Protein AF-A0A2N7RWK3-F1 (afdb_monomer)

Sequence (347 aa):
MSNLIIDSPLLACPNPINFPAEEFEDIFLDYLQGISDVSKLRANCKSVKVWHDRDLSAVLHEEKCYPFRHALLPAFDVLSIDVDFQLQDINVLAMSLLEKTLCFEEMGAINDVAVAECEMIVDVISGRSKNITDHLCRQISLALPLLGDGKIFNANTYLASKVFKKDSPDVKVEYLLELIERTDGTCIDVNMPARIEISNFHSIDTLLKRSDLSSWWASGHENAAIDALCITVAREGENPLEEIALLRSRFTFGKEFFPSAHKHGFMHDHPKINKLLRACSDLAVGRNLANSHALRSGRGGDDPQRTRGEWKAWRHDVDYEFHIHYWKNGSDIEISNLVVHNDFCIF

Solvent-accessible surface area (backbone atoms only — not comparable to full-atom values): 18694 Å² total; per-residue (Å²): 66,33,40,36,37,56,38,64,60,39,56,41,42,64,55,55,91,81,44,58,80,93,50,38,57,62,58,46,50,52,40,52,48,47,50,49,44,54,49,50,44,47,76,70,29,85,34,44,45,45,33,35,54,86,57,49,64,56,56,29,48,77,70,63,17,35,59,42,71,81,33,45,48,63,34,58,76,70,48,92,62,92,63,94,65,53,76,65,54,56,35,52,50,53,49,58,44,64,76,72,37,44,44,44,40,75,78,64,47,34,66,49,71,44,69,81,46,75,44,73,80,36,68,29,49,81,84,69,50,68,69,60,50,55,48,51,51,51,47,49,63,56,39,29,66,73,51,29,82,61,60,48,65,41,77,46,46,30,36,33,35,55,72,72,39,90,92,41,63,45,35,27,39,40,34,30,40,40,35,40,31,28,68,87,73,50,73,45,82,59,72,42,77,35,67,41,74,38,41,52,34,72,46,66,66,49,52,53,74,71,48,59,44,42,56,14,35,40,64,74,43,67,61,21,38,52,46,31,35,28,42,64,49,19,66,79,48,96,54,38,68,63,45,27,53,54,42,59,76,30,53,48,75,33,88,50,20,64,61,30,28,49,75,72,44,48,40,80,38,56,73,53,28,49,39,45,44,48,38,54,29,28,63,72,74,67,43,76,56,88,50,48,43,75,34,40,74,54,94,52,93,82,38,58,62,35,65,63,85,84,26,37,33,31,33,33,55,49,53,92,56,34,30,40,28,30,37,37,43,94,86,33,37,33,42,18,33,46,41,52,67,93,64,82,83,79,117

Folds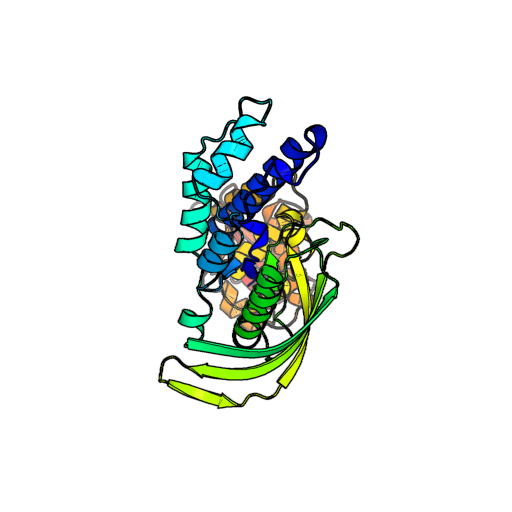eek 3Di:
DAEEEEQLQLQFQDAVVVDDLVCLQVVRVLSLQLLVQLLLCVVLAVLYAYEYEPCSQVLSVVVVRHLDPVRVVNSVVSDPDPPPDDSVNSVVSSVVSVVPHHYLCVVVQFPFWDWDDKDWPDDQDDPDDPSSRVRVVRSCCSCDVPQHVNAEGDANYEYSHAGPDPVDQKTWMWTFTQWTQGNVRDIDGDRDIYIYIHGYDSGPLCSLVRHLLLVLQLVLDQSSVLSSLLSLQLNVPPDSSVSSNVLSVAEAEAPAASVQCVVVPSNPDSVLVVLVSVQSNCLLVVHPCVQKDFLFPDDDPPGHGDDDVQWTWIWGDSDQFKIFIWTDHPNHIYGFYMDTPPDSDGD

Nearest PDB structures (foldseek):
  1z8m-assembly1_A  TM=5.892E-01  e=1.834E-02  Helicobacter pylori 26695
  7bwf-assembly1_C  TM=6.387E-01  e=7.894E-02  Staphylococcus aureus
  5czf-assembly2_C  TM=6.047E-01  e=1.045E-01  Escherichia coli O157

Mean predicted aligned error: 5.14 Å

pLDDT: mean 91.68, std 5.97, range [63.06, 98.25]

Radius of gyration: 23.89 Å; Cα contacts (8 Å, |Δi|>4): 614; chains: 1; bounding box: 56×54×63 Å

Structure (mmCIF, N/CA/C/O backbone):
data_AF-A0A2N7RWK3-F1
#
_entry.id   AF-A0A2N7RWK3-F1
#
loop_
_atom_site.group_PDB
_atom_site.id
_atom_site.type_symbol
_atom_site.label_atom_id
_atom_site.label_alt_id
_atom_site.label_comp_id
_atom_site.label_asym_id
_atom_site.label_entity_id
_atom_site.label_seq_id
_atom_site.pdbx_PDB_ins_code
_atom_site.Cartn_x
_atom_site.Cartn_y
_atom_site.Cartn_z
_atom_site.occupancy
_atom_site.B_iso_or_equiv
_atom_site.auth_seq_id
_atom_site.auth_comp_id
_atom_site.auth_asym_id
_atom_site.auth_atom_id
_atom_site.pdbx_PDB_model_num
ATOM 1 N N . MET A 1 1 ? 3.207 -6.244 -2.008 1.00 87.56 1 MET A N 1
ATOM 2 C CA . MET A 1 1 ? 1.882 -5.623 -1.809 1.00 87.56 1 MET A CA 1
ATOM 3 C C . MET A 1 1 ? 1.821 -5.129 -0.377 1.00 87.56 1 MET A C 1
ATOM 5 O O . MET A 1 1 ? 2.497 -5.723 0.455 1.00 87.56 1 MET A O 1
ATOM 9 N N . SER A 1 2 ? 1.055 -4.075 -0.109 1.00 92.06 2 SER A N 1
ATOM 10 C CA . SER A 1 2 ? 0.776 -3.619 1.256 1.00 92.06 2 SER A CA 1
ATOM 11 C C . SER A 1 2 ? -0.630 -3.980 1.673 1.00 92.06 2 SER A C 1
ATOM 13 O O . SER A 1 2 ? -1.542 -4.002 0.844 1.00 92.06 2 SER A O 1
ATOM 15 N N . ASN A 1 3 ? -0.797 -4.184 2.971 1.00 96.12 3 ASN A N 1
ATOM 16 C CA . ASN A 1 3 ? -2.095 -4.341 3.597 1.00 96.12 3 ASN A CA 1
ATOM 17 C C . ASN A 1 3 ? -2.301 -3.203 4.586 1.00 96.12 3 ASN A C 1
ATOM 19 O O . ASN A 1 3 ? -1.431 -2.928 5.407 1.00 96.12 3 ASN A O 1
ATOM 23 N N . LEU A 1 4 ? -3.448 -2.548 4.502 1.00 96.69 4 LEU A N 1
ATOM 24 C CA . LEU A 1 4 ? -3.840 -1.482 5.402 1.00 96.69 4 LEU A CA 1
ATOM 25 C C . LEU A 1 4 ? -5.115 -1.900 6.127 1.00 96.69 4 LEU A C 1
ATOM 27 O O . LEU A 1 4 ? -6.163 -2.014 5.500 1.00 96.69 4 LEU A O 1
ATOM 31 N N . ILE A 1 5 ? -5.014 -2.171 7.420 1.00 97.44 5 ILE A N 1
ATOM 32 C CA . ILE A 1 5 ? -6.132 -2.597 8.263 1.00 97.44 5 ILE A CA 1
ATOM 33 C C . ILE A 1 5 ? -6.782 -1.344 8.843 1.00 97.44 5 ILE A C 1
ATOM 35 O O . ILE A 1 5 ? -6.107 -0.585 9.532 1.00 97.44 5 ILE A O 1
ATOM 39 N N . ILE A 1 6 ? -8.058 -1.097 8.551 1.00 96.19 6 ILE A N 1
ATOM 40 C CA . ILE A 1 6 ? -8.791 0.046 9.105 1.00 96.19 6 ILE A CA 1
ATOM 41 C C . ILE A 1 6 ? -9.123 -0.239 10.567 1.00 96.19 6 ILE A C 1
ATOM 43 O O . ILE A 1 6 ? -9.976 -1.077 10.852 1.00 96.19 6 ILE A O 1
ATOM 47 N N . ASP A 1 7 ? -8.486 0.496 11.473 1.00 95.38 7 ASP A N 1
ATOM 48 C CA . ASP A 1 7 ? -8.877 0.556 12.879 1.00 95.38 7 ASP A CA 1
ATOM 49 C C . ASP A 1 7 ? -10.097 1.477 13.029 1.00 95.38 7 ASP A C 1
ATOM 51 O O . ASP A 1 7 ? -10.240 2.469 12.304 1.00 95.38 7 ASP A O 1
ATOM 55 N N . SER A 1 8 ? -10.977 1.198 13.989 1.00 94.62 8 SER A N 1
ATOM 56 C CA . SER A 1 8 ? -12.185 2.012 14.180 1.00 94.62 8 SER A CA 1
ATOM 57 C C . SER A 1 8 ? -11.917 3.499 14.472 1.00 94.62 8 SER A C 1
ATOM 59 O O . SER A 1 8 ? -12.620 4.339 13.906 1.00 94.62 8 SER A O 1
ATOM 61 N N . PRO A 1 9 ? -10.868 3.901 15.212 1.00 93.25 9 PRO A N 1
ATOM 62 C CA . PRO A 1 9 ? -10.540 5.304 15.457 1.00 93.25 9 PRO A CA 1
ATOM 63 C C . PRO A 1 9 ? -10.190 6.120 14.209 1.00 93.25 9 PRO A C 1
ATOM 65 O O . PRO A 1 9 ? -10.257 7.345 14.268 1.00 93.25 9 PRO A O 1
ATOM 68 N N . LEU A 1 10 ? -9.840 5.487 13.082 1.00 93.88 10 LEU A N 1
ATOM 69 C CA . LEU A 1 10 ? -9.682 6.197 11.807 1.00 93.88 10 LEU A CA 1
ATOM 70 C C . LEU A 1 10 ? -11.012 6.798 11.331 1.00 93.88 10 LEU A C 1
ATOM 72 O O . LEU A 1 10 ? -11.038 7.892 10.776 1.00 93.88 10 LEU A O 1
ATOM 76 N N . LEU A 1 11 ? -12.111 6.064 11.528 1.00 93.56 11 LEU A N 1
ATOM 77 C CA . LEU A 1 11 ? -13.452 6.450 11.086 1.00 93.56 11 LEU A CA 1
ATOM 78 C C . LEU A 1 11 ? -14.280 7.120 12.186 1.00 93.56 11 LEU A C 1
ATOM 80 O O . LEU A 1 11 ? -15.297 7.739 11.871 1.00 93.56 11 LEU A O 1
ATOM 84 N N . ALA A 1 12 ? -13.843 7.030 13.444 1.00 92.56 12 ALA A N 1
ATOM 85 C CA . ALA A 1 12 ? -14.504 7.643 14.586 1.00 92.56 12 ALA A CA 1
ATOM 86 C C . ALA A 1 12 ? -14.509 9.176 14.471 1.00 92.56 12 ALA A C 1
ATOM 88 O O . ALA A 1 12 ? -13.488 9.838 14.673 1.00 92.56 12 ALA A O 1
ATOM 89 N N . CYS A 1 13 ? -15.678 9.743 14.171 1.00 92.31 13 CYS A N 1
ATOM 90 C CA . CYS A 1 13 ? -15.888 11.182 14.118 1.00 92.31 13 CYS A CA 1
ATOM 91 C C . CYS A 1 13 ? -15.575 11.803 15.494 1.00 92.31 13 CYS A C 1
ATOM 93 O O . CYS A 1 13 ? -16.183 11.396 16.492 1.00 92.31 13 CYS A O 1
ATOM 95 N N . PRO A 1 14 ? -14.662 12.789 15.577 1.00 90.81 14 PRO A N 1
ATOM 96 C CA . PRO A 1 14 ? -14.369 13.480 16.826 1.00 90.81 14 PRO A CA 1
ATOM 97 C C . PRO A 1 14 ? -15.620 14.155 17.399 1.00 90.81 14 PRO A C 1
ATOM 99 O O . PRO A 1 14 ? -16.349 14.835 16.679 1.00 90.81 14 PRO A O 1
ATOM 102 N N . ASN A 1 15 ? -15.855 13.991 18.702 1.00 90.12 15 ASN A N 1
ATOM 103 C CA . ASN A 1 15 ? -16.936 14.675 19.409 1.00 90.12 15 ASN A CA 1
ATOM 104 C C . ASN A 1 15 ? -16.371 15.908 20.132 1.00 90.12 15 ASN A C 1
ATOM 106 O O . ASN A 1 15 ? -15.493 15.730 20.979 1.00 90.12 15 ASN A O 1
ATOM 110 N N . PRO A 1 16 ? -16.869 17.128 19.860 1.00 91.06 16 PRO A N 1
ATOM 111 C CA . PRO A 1 16 ? -16.327 18.357 20.445 1.00 91.06 16 PRO A CA 1
ATOM 112 C C . PRO A 1 16 ? -16.401 18.398 21.973 1.00 91.06 16 PRO A C 1
ATOM 114 O O . PRO A 1 16 ? -15.584 19.056 22.600 1.00 91.06 16 PRO A O 1
ATOM 117 N N . ILE A 1 17 ? -17.320 17.654 22.600 1.00 90.44 17 ILE A N 1
ATOM 118 C CA . ILE A 1 17 ? -17.426 17.578 24.069 1.00 90.44 17 ILE A CA 1
ATOM 119 C C . ILE A 1 17 ? -16.173 16.941 24.697 1.00 90.44 17 ILE A C 1
ATOM 121 O O . ILE A 1 17 ? -15.866 17.194 25.860 1.00 90.44 17 ILE A O 1
ATOM 125 N N . ASN A 1 18 ? -15.445 16.121 23.935 1.00 88.62 18 ASN A N 1
ATOM 126 C CA . ASN A 1 18 ? -14.295 15.369 24.430 1.00 88.62 18 ASN A CA 1
ATOM 127 C C . ASN A 1 18 ? -12.963 16.118 24.279 1.00 88.62 18 ASN A C 1
ATOM 129 O O . ASN A 1 18 ? -11.937 15.589 24.704 1.00 88.62 18 ASN A O 1
ATOM 133 N N . PHE A 1 19 ? -12.956 17.308 23.672 1.00 88.81 19 PHE A N 1
ATOM 134 C CA . PHE A 1 19 ? -11.733 18.041 23.349 1.00 88.81 19 PHE A CA 1
ATOM 135 C C . PHE A 1 19 ? -11.838 19.521 23.745 1.00 88.81 19 PHE A C 1
ATOM 137 O O . PHE A 1 19 ? -12.936 20.080 23.738 1.00 88.81 19 PHE A O 1
ATOM 144 N N . PRO A 1 20 ? -10.716 20.181 24.085 1.00 90.38 20 PRO A N 1
ATOM 145 C CA . PRO A 1 20 ? -10.680 21.633 24.225 1.00 90.38 20 PRO A CA 1
ATOM 146 C C . PRO A 1 20 ? -11.120 22.319 22.927 1.00 90.38 20 PRO A C 1
ATOM 148 O O . PRO A 1 20 ? -10.755 21.881 21.835 1.00 90.38 20 PRO A O 1
ATOM 151 N N . ALA A 1 21 ? -11.878 23.412 23.039 1.00 87.88 21 ALA A N 1
ATOM 152 C CA . ALA A 1 21 ? -12.393 24.133 21.873 1.00 87.88 21 ALA A CA 1
ATOM 153 C C . ALA A 1 21 ? -11.263 24.655 20.968 1.00 87.88 21 ALA A C 1
ATOM 155 O O . ALA A 1 21 ? -11.392 24.593 19.750 1.00 87.88 21 ALA A O 1
ATOM 156 N N . GLU A 1 22 ? -10.146 25.103 21.553 1.00 89.44 22 GLU A N 1
ATOM 157 C CA . GLU A 1 22 ? -8.966 25.557 20.805 1.00 89.44 22 GLU A CA 1
ATOM 158 C C . GLU A 1 22 ? -8.230 24.458 20.017 1.00 89.44 22 GLU A C 1
ATOM 160 O O . GLU A 1 22 ? -7.498 24.786 19.092 1.00 89.44 22 GLU A O 1
ATOM 165 N N . GLU A 1 23 ? -8.413 23.176 20.355 1.00 90.50 23 GLU A N 1
ATOM 166 C CA . GLU A 1 23 ? -7.723 22.048 19.701 1.00 90.50 23 GLU A CA 1
ATOM 167 C C . GLU A 1 23 ? -8.638 21.264 18.749 1.00 90.50 23 GLU A C 1
ATOM 169 O O . GLU A 1 23 ? -8.167 20.487 17.917 1.00 90.50 23 GLU A O 1
ATOM 174 N N . PHE A 1 24 ? -9.959 21.427 18.874 1.00 90.06 24 PHE A N 1
ATOM 175 C CA . PHE A 1 24 ? -10.925 20.584 18.171 1.00 90.06 24 PHE A CA 1
ATOM 176 C C . PHE A 1 24 ? -10.819 20.686 16.647 1.00 90.06 24 PHE A C 1
ATOM 178 O O . PHE A 1 24 ? -10.961 19.679 15.953 1.00 90.06 24 PHE A O 1
ATOM 185 N N . GLU A 1 25 ? -10.555 21.886 16.134 1.00 90.00 25 GLU A N 1
ATOM 186 C CA . GLU A 1 25 ? -10.421 22.134 14.702 1.00 90.00 25 GLU A CA 1
ATOM 187 C C . GLU A 1 25 ? -9.277 21.321 14.087 1.00 90.00 25 GLU A C 1
ATOM 189 O O . GLU A 1 25 ? -9.514 20.545 13.161 1.00 90.00 25 GLU A O 1
ATOM 194 N N . ASP A 1 26 ? -8.078 21.393 14.666 1.00 89.88 26 ASP A N 1
ATOM 195 C CA . ASP A 1 26 ? -6.921 20.607 14.223 1.00 89.88 26 ASP A CA 1
ATOM 196 C C . ASP A 1 26 ? -7.211 19.099 14.303 1.00 89.88 26 ASP A C 1
ATOM 198 O O . ASP A 1 26 ? -6.955 18.342 13.367 1.00 89.88 26 ASP A O 1
ATOM 202 N N . ILE A 1 27 ? -7.846 18.656 15.392 1.00 90.38 27 ILE A N 1
ATOM 203 C CA . ILE A 1 27 ? -8.225 17.253 15.615 1.00 90.38 27 ILE A CA 1
ATOM 204 C C . ILE A 1 27 ? -9.226 16.752 14.565 1.00 90.38 27 ILE A C 1
ATOM 206 O O . ILE A 1 27 ? -9.200 15.560 14.214 1.00 90.38 27 ILE A O 1
ATOM 210 N N . PHE A 1 28 ? -10.132 17.618 14.113 1.00 90.56 28 PHE A N 1
ATOM 211 C CA . PHE A 1 28 ? -11.120 17.317 13.084 1.00 90.56 28 PHE A CA 1
ATOM 212 C C . PHE A 1 28 ? -10.495 17.323 11.685 1.00 90.56 28 PHE A C 1
ATOM 214 O O . PHE A 1 28 ? -10.764 16.414 10.898 1.00 90.56 28 PHE A O 1
ATOM 221 N N . LEU A 1 29 ? -9.609 18.276 11.389 1.00 89.62 29 LEU A N 1
ATOM 222 C CA . LEU A 1 29 ? -8.853 18.313 10.136 1.00 89.62 29 LEU A CA 1
ATOM 223 C C . LEU A 1 29 ? -7.951 17.082 9.983 1.00 89.62 29 LEU A C 1
ATOM 225 O O . LEU A 1 29 ? -7.964 16.453 8.925 1.00 89.62 29 LEU A O 1
ATOM 229 N N . ASP A 1 30 ? -7.266 16.661 11.047 1.00 89.56 30 ASP A N 1
ATOM 230 C CA . ASP A 1 30 ? -6.472 15.426 11.067 1.00 89.56 30 ASP A CA 1
ATOM 231 C C . ASP A 1 30 ? -7.331 14.184 10.782 1.00 89.56 30 ASP A C 1
ATOM 233 O O . ASP A 1 30 ? -6.918 13.268 10.066 1.00 89.56 30 ASP A O 1
ATOM 237 N N . TYR A 1 31 ? -8.555 14.152 11.316 1.00 91.19 31 TYR A N 1
ATOM 238 C CA . TYR A 1 31 ? -9.521 13.089 11.039 1.00 91.19 31 TYR A CA 1
ATOM 239 C C . TYR A 1 31 ? -9.907 13.045 9.550 1.00 91.19 31 TYR A C 1
ATOM 241 O O . TYR A 1 31 ? -9.840 11.983 8.924 1.00 91.19 31 TYR A O 1
ATOM 249 N N . LEU A 1 32 ? -10.247 14.194 8.957 1.00 91.25 32 LEU A N 1
ATOM 250 C CA . LEU A 1 32 ? -10.568 14.280 7.530 1.00 91.25 32 LEU A CA 1
ATOM 251 C C . LEU A 1 32 ? -9.378 13.892 6.654 1.00 91.25 32 LEU A C 1
ATOM 253 O O . LEU A 1 32 ? -9.544 13.162 5.671 1.00 91.25 32 LEU A O 1
ATOM 257 N N . GLN A 1 33 ? -8.179 14.340 7.027 1.00 90.62 33 GLN A N 1
ATOM 258 C CA . GLN A 1 33 ? -6.951 14.009 6.323 1.00 90.62 33 GLN A CA 1
ATOM 259 C C . GLN A 1 33 ? -6.694 12.501 6.344 1.00 90.62 33 GLN A C 1
ATOM 261 O O . GLN A 1 33 ? -6.407 11.934 5.294 1.00 90.62 33 GLN A O 1
ATOM 266 N N . GLY A 1 34 ? -6.876 11.829 7.486 1.00 92.12 34 GLY A N 1
ATOM 267 C CA . GLY A 1 34 ? -6.699 10.380 7.602 1.00 92.12 34 GLY A CA 1
ATOM 268 C C . GLY A 1 34 ? -7.601 9.588 6.650 1.00 92.12 34 GLY A C 1
ATOM 269 O O . GLY A 1 34 ? -7.122 8.735 5.900 1.00 92.12 34 GLY A O 1
ATOM 270 N N . ILE A 1 35 ? -8.901 9.900 6.610 1.00 92.94 35 ILE A N 1
ATOM 271 C CA . ILE A 1 35 ? -9.843 9.232 5.693 1.00 92.94 35 ILE A CA 1
ATOM 272 C C . ILE A 1 35 ? -9.495 9.548 4.229 1.00 92.94 35 ILE A C 1
ATOM 274 O O . ILE A 1 35 ? -9.500 8.657 3.369 1.00 92.94 35 ILE A O 1
ATOM 278 N N . SER A 1 36 ? -9.171 10.811 3.939 1.00 92.50 36 SER A N 1
ATOM 279 C CA . SER A 1 36 ? -8.775 11.272 2.604 1.00 92.50 36 SER A CA 1
ATOM 280 C C . SER A 1 36 ? -7.524 10.552 2.105 1.00 92.50 36 SER A C 1
ATOM 282 O O . SER A 1 36 ? -7.516 10.050 0.980 1.00 92.50 36 SER A O 1
ATOM 284 N N . ASP A 1 37 ? -6.504 10.419 2.949 1.00 92.69 37 ASP A N 1
ATOM 285 C CA . ASP A 1 37 ? -5.246 9.741 2.644 1.00 92.69 37 ASP A CA 1
ATOM 286 C C . ASP A 1 37 ? -5.466 8.277 2.288 1.00 92.69 37 ASP A C 1
ATOM 288 O O . ASP A 1 37 ? -4.988 7.819 1.248 1.00 92.69 37 ASP A O 1
ATOM 292 N N . VAL A 1 38 ? -6.236 7.544 3.096 1.00 94.00 38 VAL A N 1
ATOM 293 C CA . VAL A 1 38 ? -6.537 6.134 2.814 1.00 94.00 38 VAL A CA 1
ATOM 294 C C . VAL A 1 38 ? -7.314 5.987 1.504 1.00 94.00 38 VAL A C 1
ATOM 296 O O . VAL A 1 38 ? -6.989 5.130 0.675 1.00 94.00 38 VAL A O 1
ATOM 299 N N . SER A 1 39 ? -8.305 6.850 1.269 1.00 93.25 39 SER A N 1
ATOM 300 C CA . SER A 1 39 ? -9.087 6.848 0.029 1.00 93.25 39 SER A CA 1
ATOM 301 C C . SER A 1 39 ? -8.215 7.134 -1.201 1.00 93.25 39 SER A C 1
ATOM 303 O O . SER A 1 39 ? -8.274 6.403 -2.198 1.00 93.25 39 SER A O 1
ATOM 305 N N . LYS A 1 40 ? -7.349 8.151 -1.119 1.00 92.00 40 LYS A N 1
ATOM 306 C CA . LYS A 1 40 ? -6.410 8.524 -2.183 1.00 92.00 40 LYS A CA 1
ATOM 307 C C . LYS A 1 40 ? -5.370 7.438 -2.431 1.00 92.00 40 LYS A C 1
ATOM 309 O O . LYS A 1 40 ? -5.094 7.145 -3.592 1.00 92.00 40 LYS A O 1
ATOM 314 N N . LEU A 1 41 ? -4.821 6.815 -1.387 1.00 91.19 41 LEU A N 1
ATOM 315 C CA . LEU A 1 41 ? -3.880 5.701 -1.523 1.00 91.19 41 LEU A CA 1
ATOM 316 C C . LEU A 1 41 ? -4.512 4.534 -2.262 1.00 91.19 41 LEU A C 1
ATOM 318 O O . LEU A 1 41 ? -3.931 4.039 -3.220 1.00 91.19 41 LEU A O 1
ATOM 322 N N . ARG A 1 42 ? -5.726 4.134 -1.885 1.00 91.44 42 ARG A N 1
ATOM 323 C CA . ARG A 1 42 ? -6.443 3.062 -2.581 1.00 91.44 42 ARG A CA 1
ATOM 324 C C . ARG A 1 42 ? -6.687 3.397 -4.056 1.00 91.44 42 ARG A C 1
ATOM 326 O O . ARG A 1 42 ? -6.560 2.527 -4.912 1.00 91.44 42 ARG A O 1
ATOM 333 N N . ALA A 1 43 ? -7.042 4.646 -4.361 1.00 89.56 43 ALA A N 1
ATOM 334 C CA . ALA A 1 43 ? -7.285 5.082 -5.735 1.00 89.56 43 ALA A CA 1
ATOM 335 C C . ALA A 1 43 ? -6.000 5.119 -6.582 1.00 89.56 43 ALA A C 1
ATOM 337 O O . ALA A 1 43 ? -6.032 4.775 -7.764 1.00 89.56 43 ALA A O 1
ATOM 338 N N . ASN A 1 44 ? -4.876 5.518 -5.980 1.00 89.25 44 ASN A N 1
ATOM 339 C CA . ASN A 1 44 ? -3.626 5.769 -6.696 1.00 89.25 44 ASN A CA 1
ATOM 340 C C . ASN A 1 44 ? -2.609 4.629 -6.616 1.00 89.25 44 ASN A C 1
ATOM 342 O O . ASN A 1 44 ? -1.694 4.626 -7.433 1.00 89.25 44 ASN A O 1
ATOM 346 N N . CYS A 1 45 ? -2.750 3.671 -5.695 1.00 89.50 45 CYS A N 1
ATOM 347 C CA . CYS A 1 45 ? -1.817 2.564 -5.456 1.00 89.50 45 CYS A CA 1
ATOM 348 C C . CYS A 1 45 ? -2.561 1.222 -5.443 1.00 89.50 45 CYS A C 1
ATOM 350 O O . CYS A 1 45 ? -3.013 0.748 -4.401 1.00 89.50 45 CYS A O 1
ATOM 352 N N . LYS A 1 46 ? -2.643 0.566 -6.606 1.00 89.50 46 LYS A N 1
ATOM 353 C CA . LYS A 1 46 ? -3.351 -0.718 -6.788 1.00 89.50 46 LYS A CA 1
ATOM 354 C C . LYS A 1 46 ? -2.797 -1.862 -5.931 1.00 89.50 46 LYS A C 1
ATOM 356 O O . LYS A 1 46 ? -3.469 -2.871 -5.739 1.00 89.50 46 LYS A O 1
ATOM 361 N N . SER A 1 47 ? -1.569 -1.724 -5.447 1.00 91.12 47 SER A N 1
ATOM 362 C CA . SER A 1 47 ? -0.873 -2.725 -4.632 1.00 91.12 47 SER A CA 1
ATOM 363 C C . SER A 1 47 ? -1.111 -2.565 -3.137 1.00 91.12 47 SER A C 1
ATOM 365 O O . SER A 1 47 ? -0.605 -3.381 -2.362 1.00 91.12 47 SER A O 1
ATOM 367 N N . VAL A 1 48 ? -1.853 -1.530 -2.737 1.00 93.25 48 VAL A N 1
ATOM 368 C CA . VAL A 1 48 ? -2.321 -1.322 -1.369 1.00 93.25 48 VAL A CA 1
ATOM 369 C C . VAL A 1 48 ? -3.731 -1.888 -1.267 1.00 93.25 48 VAL A C 1
ATOM 371 O O . VAL A 1 48 ? -4.683 -1.342 -1.824 1.00 93.25 48 VAL A O 1
ATOM 374 N N . LYS A 1 49 ? -3.865 -2.998 -0.546 1.00 95.31 49 LYS A N 1
ATOM 375 C CA . LYS A 1 49 ? -5.163 -3.564 -0.186 1.00 95.31 49 LYS A CA 1
ATOM 376 C C . LYS A 1 49 ? -5.598 -2.964 1.137 1.00 95.31 49 LYS A C 1
ATOM 378 O O . LYS A 1 49 ? -4.816 -2.946 2.085 1.00 95.31 49 LYS A O 1
ATOM 383 N N . VAL A 1 50 ? -6.830 -2.480 1.194 1.00 97.00 50 VAL A N 1
ATOM 384 C CA . VAL A 1 50 ? -7.398 -1.910 2.414 1.00 97.00 50 VAL A CA 1
ATOM 385 C C . VAL A 1 50 ? -8.446 -2.874 2.946 1.00 97.00 50 VAL A C 1
ATOM 387 O O . VAL A 1 50 ? -9.288 -3.340 2.179 1.00 97.00 50 VAL A O 1
ATOM 390 N N . TRP A 1 51 ? -8.353 -3.183 4.231 1.00 97.94 51 TRP A N 1
ATOM 391 C CA . TRP A 1 51 ? -9.091 -4.243 4.895 1.00 97.94 51 TRP A CA 1
ATOM 392 C C . TRP A 1 51 ? -9.913 -3.694 6.050 1.00 97.94 51 TRP A C 1
ATOM 394 O O . TRP A 1 51 ? -9.485 -2.754 6.722 1.00 97.94 51 TRP A O 1
ATOM 404 N N . HIS A 1 52 ? -11.060 -4.307 6.305 1.00 97.00 52 HIS A N 1
ATOM 405 C CA . HIS A 1 52 ? -11.857 -4.034 7.487 1.00 97.00 52 HIS A CA 1
ATOM 406 C C . HIS A 1 52 ? -12.555 -5.297 7.996 1.00 97.00 52 HIS A C 1
ATOM 408 O O . HIS A 1 52 ? -12.636 -6.323 7.319 1.00 97.00 52 HIS A O 1
ATOM 414 N N . ASP A 1 53 ? -13.063 -5.163 9.211 1.00 96.06 53 ASP A N 1
ATOM 415 C CA . ASP A 1 53 ? -13.941 -6.111 9.886 1.00 96.06 53 ASP A CA 1
ATOM 416 C C . ASP A 1 53 ? -15.398 -5.719 9.617 1.00 96.06 53 ASP A C 1
ATOM 418 O O . ASP A 1 53 ? -15.718 -4.527 9.494 1.00 96.06 53 ASP A O 1
ATOM 422 N N . ARG A 1 54 ? -16.279 -6.711 9.472 1.00 95.56 54 ARG A N 1
ATOM 423 C CA . ARG A 1 54 ? -17.706 -6.484 9.222 1.00 95.56 54 ARG A CA 1
ATOM 424 C C . ARG A 1 54 ? -18.417 -5.731 10.358 1.00 95.56 54 ARG A C 1
ATOM 426 O O . ARG A 1 54 ? -19.344 -4.969 10.083 1.00 95.56 54 ARG A O 1
ATOM 433 N N . ASP A 1 55 ? -17.955 -5.890 11.594 1.00 95.69 55 ASP A N 1
ATOM 434 C CA . ASP A 1 55 ? -18.534 -5.308 12.808 1.00 95.69 55 ASP A CA 1
ATOM 435 C C . ASP A 1 55 ? -18.055 -3.878 13.066 1.00 95.69 55 ASP A C 1
ATOM 437 O O . ASP A 1 55 ? -18.617 -3.179 13.911 1.00 95.69 55 ASP A O 1
ATOM 441 N N . LEU A 1 56 ? -17.091 -3.382 12.281 1.00 95.19 56 LEU A N 1
ATOM 442 C CA . LEU A 1 56 ? -16.561 -2.019 12.377 1.00 95.19 56 LEU A CA 1
ATOM 443 C C . LEU A 1 56 ? -17.676 -0.967 12.450 1.00 95.19 56 LEU A C 1
ATOM 445 O O . LEU A 1 56 ? -17.622 -0.036 13.254 1.00 95.19 56 LEU A O 1
ATOM 449 N N . SER A 1 57 ? -18.716 -1.132 11.632 1.00 93.62 57 SER A N 1
ATOM 450 C CA . SER A 1 57 ? -19.839 -0.196 11.610 1.00 93.62 57 SER A CA 1
ATOM 451 C C . SER A 1 57 ? -20.702 -0.258 12.869 1.00 93.62 57 SER A C 1
ATOM 453 O O . SER A 1 57 ? -21.162 0.779 13.349 1.00 93.62 57 SER A O 1
ATOM 455 N N . ALA A 1 58 ? -20.911 -1.457 13.414 1.00 94.25 58 ALA A N 1
ATOM 456 C CA . ALA A 1 58 ? -21.678 -1.656 14.637 1.00 94.25 58 ALA A CA 1
ATOM 457 C C . ALA A 1 58 ? -20.937 -1.064 15.844 1.00 94.25 58 ALA A C 1
ATOM 459 O O . ALA A 1 58 ? -21.516 -0.270 16.583 1.00 94.25 58 ALA A O 1
ATOM 460 N N . VAL A 1 59 ? -19.634 -1.334 15.964 1.00 94.81 59 VAL A N 1
ATOM 461 C CA . VAL A 1 59 ? -18.782 -0.814 17.047 1.00 94.81 59 VAL A CA 1
ATOM 462 C C . VAL A 1 59 ? -18.772 0.715 17.058 1.00 94.81 59 VAL A C 1
ATOM 464 O O . VAL A 1 59 ? -18.994 1.346 18.089 1.00 94.81 59 VAL A O 1
ATOM 467 N N . LEU A 1 60 ? -18.587 1.340 15.895 1.00 93.19 60 LEU A N 1
ATOM 468 C CA . LEU A 1 60 ? -18.641 2.798 15.758 1.00 93.19 60 LEU A CA 1
ATOM 469 C C . LEU A 1 60 ? -20.017 3.384 16.129 1.00 93.19 60 LEU A C 1
ATOM 471 O O . LEU A 1 60 ? -20.105 4.501 16.648 1.00 93.19 60 LEU A O 1
ATOM 475 N N . HIS A 1 61 ? -21.101 2.660 15.841 1.00 92.19 61 HIS A N 1
ATOM 476 C CA . HIS A 1 61 ? -22.454 3.084 16.192 1.00 92.19 61 HIS A CA 1
ATOM 477 C C . HIS A 1 61 ? -22.692 3.034 17.707 1.00 92.19 61 HIS A C 1
ATOM 479 O O . HIS A 1 61 ? -23.210 3.999 18.272 1.00 92.19 61 HIS A O 1
ATOM 485 N N . GLU A 1 62 ? -22.277 1.952 18.365 1.00 93.06 62 GLU A N 1
ATOM 486 C CA . GLU A 1 62 ? -22.386 1.772 19.818 1.00 93.06 62 GLU A CA 1
ATOM 487 C C . GLU A 1 62 ? -21.610 2.847 20.590 1.00 93.06 62 GLU A C 1
ATOM 489 O O . GLU A 1 62 ? -22.120 3.414 21.560 1.00 93.06 62 GLU A O 1
ATOM 494 N N . GLU A 1 63 ? -20.430 3.216 20.089 1.00 91.12 63 GLU A N 1
ATOM 495 C CA . GLU A 1 63 ? -19.586 4.280 20.644 1.00 91.12 63 GLU A CA 1
ATOM 496 C C . GLU A 1 63 ? -20.061 5.700 20.272 1.00 91.12 63 GLU A C 1
ATOM 498 O O . GLU A 1 63 ? -19.462 6.691 20.691 1.00 91.12 63 GLU A O 1
ATOM 503 N N . LYS A 1 64 ? -21.153 5.827 19.500 1.00 89.75 64 LYS A N 1
ATOM 504 C CA . LYS A 1 64 ? -21.724 7.105 19.026 1.00 89.75 64 LYS A CA 1
ATOM 505 C C . LYS A 1 64 ? -20.717 7.978 18.268 1.00 89.75 64 LYS A C 1
ATOM 507 O O . LYS A 1 64 ? -20.796 9.206 18.313 1.00 89.75 64 LYS A O 1
ATOM 512 N N . CYS A 1 65 ? -19.777 7.344 17.576 1.00 88.06 65 CYS A N 1
ATOM 513 C CA . CYS A 1 65 ? -18.729 8.005 16.803 1.00 88.06 65 CYS A CA 1
ATOM 514 C C . CYS A 1 65 ? -18.748 7.607 15.322 1.00 88.06 65 CYS A C 1
ATOM 516 O O . CYS A 1 65 ? -17.890 8.045 14.558 1.00 88.06 65 CYS A O 1
ATOM 518 N N . TYR A 1 66 ? -19.733 6.815 14.883 1.00 84.81 66 TYR A N 1
ATOM 519 C CA . TYR A 1 66 ? -19.928 6.536 13.464 1.00 84.81 66 TYR A CA 1
ATOM 520 C C . TYR A 1 66 ? -20.091 7.850 12.684 1.00 84.81 66 TYR A C 1
ATOM 522 O O . TYR A 1 66 ? -20.855 8.710 13.133 1.00 84.81 66 TYR A O 1
ATOM 530 N N . PRO A 1 67 ? -19.451 8.011 11.510 1.00 77.19 67 PRO A N 1
ATOM 531 C CA . PRO A 1 67 ? -19.486 9.238 10.710 1.00 77.19 67 PRO A CA 1
ATOM 532 C C . PRO A 1 67 ? -20.831 9.480 10.001 1.00 77.19 67 PRO A C 1
ATOM 534 O O . PRO A 1 67 ? -20.904 9.754 8.808 1.00 77.19 67 PRO A O 1
ATOM 537 N N . PHE A 1 68 ? -21.932 9.388 10.742 1.00 79.00 68 PHE A N 1
ATOM 538 C CA . PHE A 1 68 ? -23.259 9.775 10.303 1.00 79.00 68 PHE A CA 1
ATOM 539 C C . PHE A 1 68 ? -23.506 11.252 10.597 1.00 79.00 68 PHE A C 1
ATOM 541 O O . PHE A 1 68 ? -22.865 11.877 11.445 1.00 79.00 68 PHE A O 1
ATOM 548 N N . ARG A 1 69 ? -24.553 11.785 9.961 1.00 80.31 69 ARG A N 1
ATOM 549 C CA . ARG A 1 69 ? -25.027 13.159 10.156 1.00 80.31 69 ARG A CA 1
ATOM 550 C C . ARG A 1 69 ? -25.147 13.563 11.633 1.00 80.31 69 ARG A C 1
ATOM 552 O O . ARG A 1 69 ? -24.875 14.709 11.953 1.00 80.31 69 ARG A O 1
ATOM 559 N N . HIS A 1 70 ? -25.529 12.649 12.528 1.00 84.50 70 HIS A N 1
ATOM 560 C CA . HIS A 1 70 ? -25.698 12.960 13.951 1.00 84.50 70 HIS A CA 1
ATOM 561 C C . HIS A 1 70 ? -24.382 13.233 14.698 1.00 84.50 70 HIS A C 1
ATOM 563 O O . HIS A 1 70 ? -24.401 14.018 15.637 1.00 84.50 70 HIS A O 1
ATOM 569 N N . ALA A 1 71 ? -23.272 12.600 14.306 1.00 85.00 71 ALA A N 1
ATOM 570 C CA . ALA A 1 71 ? -21.962 12.807 14.927 1.00 85.00 71 ALA A CA 1
ATOM 571 C C . ALA A 1 71 ? -21.219 13.984 14.279 1.00 85.00 71 ALA A C 1
ATOM 573 O O . ALA A 1 71 ? -20.553 14.755 14.963 1.00 85.00 71 ALA A O 1
ATOM 574 N N . LEU A 1 72 ? -21.401 14.160 12.966 1.00 87.19 72 LEU A N 1
ATOM 575 C CA . LEU A 1 72 ? -20.794 15.247 12.201 1.00 87.19 72 LEU A CA 1
ATOM 576 C C . LEU A 1 72 ? -21.437 16.613 12.492 1.00 87.19 72 LEU A C 1
ATOM 578 O O . LEU A 1 72 ? -20.724 17.605 12.533 1.00 87.19 72 LEU A O 1
ATOM 582 N N . LEU A 1 73 ? -22.757 16.695 12.713 1.00 88.56 73 LEU A N 1
ATOM 583 C CA . LEU A 1 73 ? -23.436 17.977 12.974 1.00 88.56 73 LEU A CA 1
ATOM 584 C C . LEU A 1 73 ? -22.839 18.740 14.175 1.00 88.56 73 LEU A C 1
ATOM 586 O O . LEU A 1 73 ? -22.408 19.871 13.970 1.00 88.56 73 LEU A O 1
ATOM 590 N N . PRO A 1 74 ? -22.712 18.138 15.378 1.00 88.19 74 PRO A N 1
ATOM 591 C CA . PRO A 1 74 ? -22.075 18.812 16.506 1.00 88.19 74 PRO A CA 1
ATOM 592 C C . PRO A 1 74 ? -20.636 19.242 16.223 1.00 88.19 74 PRO A C 1
ATOM 594 O O . PRO A 1 74 ? -20.215 20.280 16.715 1.00 88.19 74 PRO A O 1
ATOM 597 N N . ALA A 1 75 ? -19.880 18.457 15.444 1.00 88.00 75 ALA A N 1
ATOM 598 C CA . ALA A 1 75 ? -18.523 18.826 15.060 1.00 88.00 75 ALA A CA 1
ATOM 599 C C . ALA A 1 75 ? -18.525 20.111 14.219 1.00 88.00 75 ALA A C 1
ATOM 601 O O . ALA A 1 75 ? -17.819 21.054 14.555 1.00 88.00 75 ALA A O 1
ATOM 602 N N . PHE A 1 76 ? -19.372 20.184 13.188 1.00 88.00 76 PHE A N 1
ATOM 603 C CA . PHE A 1 76 ? -19.491 21.363 12.324 1.00 88.00 76 PHE A CA 1
ATOM 604 C C . PHE A 1 76 ? -19.973 22.616 13.060 1.00 88.00 76 PHE A C 1
ATOM 606 O O . PHE A 1 76 ? -19.519 23.706 12.729 1.00 88.00 76 PHE A O 1
ATOM 613 N N . ASP A 1 77 ? -20.839 22.476 14.066 1.00 88.00 77 ASP A N 1
ATOM 614 C CA . ASP A 1 77 ? -21.354 23.615 14.841 1.00 88.00 77 ASP A CA 1
ATOM 615 C C . ASP A 1 77 ? -20.254 24.358 15.630 1.00 88.00 77 ASP A C 1
ATOM 617 O O . ASP A 1 77 ? -20.449 25.507 16.029 1.00 88.00 77 ASP A O 1
ATOM 621 N N . VAL A 1 78 ? -19.111 23.706 15.875 1.00 87.06 78 VAL A N 1
ATOM 622 C CA . VAL A 1 78 ? -17.984 24.246 16.656 1.00 87.06 78 VAL A CA 1
ATOM 623 C C . VAL A 1 78 ? -16.827 24.713 15.763 1.00 87.06 78 VAL A C 1
ATOM 625 O O . VAL A 1 78 ? -15.953 25.445 16.225 1.00 87.06 78 VAL A O 1
ATOM 628 N N . LEU A 1 79 ? -16.810 24.329 14.482 1.00 86.81 79 LEU A N 1
ATOM 629 C CA . LEU A 1 79 ? -15.754 24.739 13.557 1.00 86.81 79 LEU A CA 1
ATOM 630 C C . LEU A 1 79 ? -15.892 26.228 13.225 1.00 86.81 79 LEU A C 1
ATOM 632 O O . LEU A 1 79 ? -16.971 26.722 12.904 1.00 86.81 79 LEU A O 1
ATOM 636 N N . SER A 1 80 ? -14.775 26.947 13.323 1.00 72.38 80 SER A N 1
ATOM 637 C CA . SER A 1 80 ? -14.731 28.406 13.153 1.00 72.38 80 SER A CA 1
ATOM 638 C C . SER A 1 80 ? -14.579 28.831 11.687 1.00 72.38 80 SER A C 1
ATOM 640 O O . SER A 1 80 ? -14.690 30.018 11.374 1.00 72.38 80 SER A O 1
ATOM 642 N N . ILE A 1 81 ? -14.297 27.876 10.797 1.00 64.56 81 ILE A N 1
ATOM 643 C CA . ILE A 1 81 ? -13.881 28.096 9.410 1.00 64.56 81 ILE A CA 1
ATOM 644 C C . ILE A 1 81 ? -14.996 27.695 8.428 1.00 64.56 81 ILE A C 1
ATOM 646 O O . ILE A 1 81 ? -15.735 26.739 8.663 1.00 64.56 81 ILE A O 1
ATOM 650 N N . ASP A 1 82 ? -15.078 28.404 7.292 1.00 66.88 82 ASP A N 1
ATOM 651 C CA . ASP A 1 82 ? -15.708 27.914 6.056 1.00 66.88 82 ASP A CA 1
ATOM 652 C C . ASP A 1 82 ? -14.929 26.676 5.583 1.00 66.88 82 ASP A C 1
ATOM 654 O O . ASP A 1 82 ? -13.996 26.763 4.785 1.00 66.88 82 ASP A O 1
ATOM 658 N N . VAL A 1 83 ? -15.226 25.516 6.166 1.00 67.12 83 VAL A N 1
ATOM 659 C CA . VAL A 1 83 ? -14.594 24.260 5.768 1.00 67.12 83 VAL A CA 1
ATOM 660 C C . VAL A 1 83 ? -15.030 23.959 4.333 1.00 67.12 83 VAL A C 1
ATOM 662 O O . VAL A 1 83 ? -16.224 23.858 4.058 1.00 67.12 83 VAL A O 1
ATOM 665 N N . ASP A 1 84 ? -14.069 23.756 3.427 1.00 73.81 84 ASP A N 1
ATOM 666 C CA . ASP A 1 84 ? -14.314 23.436 2.006 1.00 73.81 84 ASP A CA 1
ATOM 667 C C . ASP A 1 84 ? -15.104 22.126 1.785 1.00 73.81 84 ASP A C 1
ATOM 669 O O . ASP A 1 84 ? -15.467 21.784 0.659 1.00 73.81 84 ASP A O 1
ATOM 673 N N . PHE A 1 85 ? -15.363 21.368 2.852 1.00 77.12 85 PHE A N 1
ATOM 674 C CA . PHE A 1 85 ? -16.045 20.082 2.822 1.00 77.12 85 PHE A CA 1
ATOM 675 C C . PHE A 1 85 ? -17.468 20.205 3.344 1.00 77.12 85 PHE A C 1
ATOM 677 O O . PHE A 1 85 ? -17.704 20.635 4.475 1.00 77.12 85 PHE A O 1
ATOM 684 N N . GLN A 1 86 ? -18.430 19.726 2.559 1.00 86.31 86 GLN A N 1
ATOM 685 C CA . GLN A 1 86 ? -19.788 19.574 3.048 1.00 86.31 86 GLN A CA 1
ATOM 686 C C . GLN A 1 86 ? -19.902 18.300 3.885 1.00 86.31 86 GLN A C 1
ATOM 688 O O . GLN A 1 86 ? -19.260 17.279 3.640 1.00 86.31 86 GLN A O 1
ATOM 693 N N . LEU A 1 87 ? -20.824 18.329 4.842 1.00 86.56 87 LEU A N 1
ATOM 694 C CA . LEU A 1 87 ? -21.197 17.191 5.685 1.00 86.56 87 LEU A CA 1
ATOM 695 C C . LEU A 1 87 ? -21.520 15.928 4.851 1.00 86.56 87 LEU A C 1
ATOM 697 O O . LEU A 1 87 ? -21.221 14.802 5.250 1.00 86.56 87 LEU A O 1
ATOM 701 N N . GLN A 1 88 ? -22.094 16.127 3.658 1.00 88.31 88 GLN A N 1
ATOM 702 C CA . GLN A 1 88 ? -22.381 15.063 2.698 1.00 88.31 88 GLN A CA 1
ATOM 703 C C . GLN A 1 88 ? -21.113 14.466 2.071 1.00 88.31 88 GLN A C 1
ATOM 705 O O . GLN A 1 88 ? -21.069 13.253 1.872 1.00 88.31 88 GLN A O 1
ATOM 710 N N . ASP A 1 89 ? -20.087 15.273 1.794 1.00 89.31 89 ASP A N 1
ATOM 711 C CA . ASP A 1 89 ? -18.842 14.815 1.168 1.00 89.31 89 ASP A CA 1
ATOM 712 C C . ASP A 1 89 ? -18.083 13.863 2.093 1.00 89.31 89 ASP A C 1
ATOM 714 O O . ASP A 1 89 ? -17.608 12.815 1.656 1.00 89.31 89 ASP A O 1
ATOM 718 N N . ILE A 1 90 ? -18.044 14.179 3.390 1.00 89.31 90 ILE A N 1
ATOM 719 C CA . ILE A 1 90 ? -17.388 13.354 4.414 1.00 89.31 90 ILE A CA 1
ATOM 720 C C . ILE A 1 90 ? -18.085 11.997 4.533 1.00 89.31 90 ILE A C 1
ATOM 722 O O . ILE A 1 90 ? -17.429 10.955 4.527 1.00 89.31 90 ILE A O 1
ATOM 726 N N . ASN A 1 91 ? -19.420 11.996 4.576 1.00 88.06 91 ASN A N 1
ATOM 727 C CA . ASN A 1 91 ? -20.198 10.762 4.632 1.00 88.06 91 ASN A CA 1
ATOM 728 C C . ASN A 1 91 ? -19.996 9.912 3.363 1.00 88.06 91 ASN A C 1
ATOM 730 O O . ASN A 1 91 ? -19.763 8.710 3.454 1.00 88.06 91 ASN A O 1
ATOM 734 N N . VAL A 1 92 ? -20.014 10.528 2.174 1.00 90.06 92 VAL A N 1
ATOM 735 C CA . VAL A 1 92 ? -19.730 9.830 0.906 1.00 90.06 92 VAL A CA 1
ATOM 736 C C . VAL A 1 92 ? -18.322 9.242 0.908 1.00 90.06 92 VAL A C 1
ATOM 738 O O . VAL A 1 92 ? -18.132 8.111 0.459 1.00 90.06 92 VAL A O 1
ATOM 741 N N . LEU A 1 93 ? -17.336 9.974 1.427 1.00 90.75 93 LEU A N 1
ATOM 742 C CA . LEU A 1 93 ? -15.957 9.514 1.505 1.00 90.75 93 LEU A CA 1
ATOM 743 C C . LEU A 1 93 ? -15.813 8.306 2.442 1.00 90.75 93 LEU A C 1
ATOM 745 O O . LEU A 1 93 ? -15.225 7.304 2.033 1.00 90.75 93 LEU A O 1
ATOM 749 N N . ALA A 1 94 ? -16.379 8.371 3.650 1.00 90.44 94 ALA A N 1
ATOM 750 C CA . ALA A 1 94 ? -16.337 7.283 4.627 1.00 90.44 94 ALA A CA 1
ATOM 751 C C . ALA A 1 94 ? -17.080 6.030 4.129 1.00 90.44 94 ALA A C 1
ATOM 753 O O . ALA A 1 94 ? -16.540 4.926 4.188 1.00 90.44 94 ALA A O 1
ATOM 754 N N . MET A 1 95 ? -18.276 6.194 3.553 1.00 90.12 95 MET A N 1
ATOM 755 C CA . MET A 1 95 ? -19.046 5.076 2.994 1.00 90.12 95 MET A CA 1
ATOM 756 C C . MET A 1 95 ? -18.347 4.453 1.780 1.00 90.12 95 MET A C 1
ATOM 758 O O . MET A 1 95 ? -18.194 3.240 1.710 1.00 90.12 95 MET A O 1
ATOM 762 N N . SER A 1 96 ? -17.816 5.271 0.864 1.00 91.31 96 SER A N 1
ATOM 763 C CA . SER A 1 96 ? -16.999 4.797 -0.266 1.00 91.31 96 SER A CA 1
ATOM 764 C C . SER A 1 96 ? -15.706 4.122 0.197 1.00 91.31 96 SER A C 1
ATOM 766 O O . SER A 1 96 ? -15.124 3.319 -0.543 1.00 91.31 96 SER A O 1
ATOM 768 N N . LEU A 1 97 ? -15.197 4.457 1.387 1.00 91.44 97 LEU A N 1
ATOM 769 C CA . LEU A 1 97 ? -14.088 3.727 1.980 1.00 91.44 97 LEU A CA 1
ATOM 770 C C . LEU A 1 97 ? -14.548 2.311 2.342 1.00 91.44 97 LEU A C 1
ATOM 772 O O . LEU A 1 97 ? -14.042 1.378 1.724 1.00 91.44 97 LEU A O 1
ATOM 776 N N . LEU A 1 98 ? -15.561 2.187 3.202 1.00 90.50 98 LEU A N 1
ATOM 777 C CA . LEU A 1 98 ? -16.118 0.917 3.687 1.00 90.50 98 LEU A CA 1
ATOM 778 C C . LEU A 1 98 ? -16.630 -0.015 2.572 1.00 90.50 98 LEU A C 1
ATOM 780 O O . LEU A 1 98 ? -16.345 -1.206 2.577 1.00 90.50 98 LEU A O 1
ATOM 784 N N . GLU A 1 99 ? -17.348 0.507 1.577 1.00 91.75 99 GLU A N 1
ATOM 785 C CA . GLU A 1 99 ? -17.953 -0.313 0.511 1.00 91.75 99 GLU A CA 1
ATOM 786 C C . GLU A 1 99 ? -16.931 -0.924 -0.457 1.00 91.75 99 GLU A C 1
ATOM 788 O O . GLU A 1 99 ? -17.209 -1.913 -1.131 1.00 91.75 99 GLU A O 1
ATOM 793 N N . LYS A 1 100 ? -15.758 -0.300 -0.591 1.00 92.94 100 LYS A N 1
ATOM 794 C CA . LYS A 1 100 ? -14.719 -0.706 -1.556 1.00 92.94 100 LYS A CA 1
ATOM 795 C C . LYS A 1 100 ? -13.501 -1.329 -0.873 1.00 92.94 100 LYS A C 1
ATOM 797 O O . LYS A 1 100 ? -12.490 -1.572 -1.536 1.00 92.94 100 LYS A O 1
ATOM 802 N N . THR A 1 101 ? -13.550 -1.506 0.441 1.00 95.12 101 THR A N 1
ATOM 803 C CA . THR A 1 101 ? -12.527 -2.203 1.223 1.00 95.12 101 THR A CA 1
ATOM 804 C C . THR A 1 101 ? -12.819 -3.695 1.277 1.00 95.12 101 THR A C 1
ATOM 806 O O . THR A 1 101 ? -13.955 -4.119 1.115 1.00 95.12 101 THR A O 1
ATOM 809 N N . LEU A 1 102 ? -11.779 -4.502 1.463 1.00 97.12 102 LEU A N 1
ATOM 810 C CA . LEU A 1 102 ? -11.909 -5.949 1.582 1.00 97.12 102 LEU A CA 1
ATOM 811 C C . LEU A 1 102 ? -12.359 -6.312 2.999 1.00 97.12 102 LEU A C 1
ATOM 813 O O . LEU A 1 102 ? -11.771 -5.835 3.969 1.00 97.12 102 LEU A O 1
ATOM 817 N N . CYS A 1 103 ? -13.346 -7.191 3.113 1.00 97.31 103 CYS A N 1
ATOM 818 C CA . CYS A 1 103 ? -13.783 -7.746 4.388 1.00 97.31 103 CYS A CA 1
ATOM 819 C C . CYS A 1 103 ? -12.969 -9.009 4.719 1.00 97.31 103 CYS A C 1
ATOM 821 O O . CYS A 1 103 ? -12.798 -9.886 3.865 1.00 97.31 103 CYS A O 1
ATOM 823 N N . PHE A 1 104 ? -12.433 -9.103 5.940 1.00 97.69 104 PHE A N 1
ATOM 824 C CA . PHE A 1 104 ? -11.634 -10.261 6.362 1.00 97.69 104 PHE A CA 1
ATOM 825 C C . PHE A 1 104 ? -12.432 -11.563 6.330 1.00 97.69 104 PHE A C 1
ATOM 827 O O . PHE A 1 104 ? -11.946 -12.578 5.835 1.00 97.69 104 PHE A O 1
ATOM 834 N N . GLU A 1 105 ? -13.659 -11.524 6.828 1.00 97.19 105 GLU A N 1
ATOM 835 C CA . GLU A 1 105 ? -14.567 -12.660 6.929 1.00 97.19 105 GLU A CA 1
ATOM 836 C C . GLU A 1 105 ? -14.872 -13.256 5.552 1.00 97.19 105 GLU A C 1
ATOM 838 O O . GLU A 1 105 ? -14.722 -14.461 5.336 1.00 97.19 105 GLU A O 1
ATOM 843 N N . GLU A 1 106 ? -15.200 -12.396 4.585 1.00 96.69 106 GLU A N 1
ATOM 844 C CA . GLU A 1 106 ? -15.489 -12.797 3.207 1.00 96.69 106 GLU A CA 1
ATOM 845 C C . GLU A 1 106 ? -14.256 -13.390 2.517 1.00 96.69 106 GLU A C 1
ATOM 847 O O . GLU A 1 106 ? -14.322 -14.466 1.922 1.00 96.69 106 GLU A O 1
ATOM 852 N N . MET A 1 107 ? -13.110 -12.715 2.625 1.00 97.25 107 MET A N 1
ATOM 853 C CA . MET A 1 107 ? -11.876 -13.140 1.960 1.00 97.25 107 MET A CA 1
ATOM 854 C C . MET A 1 107 ? -11.239 -14.370 2.616 1.00 97.25 107 MET A C 1
ATOM 856 O O . MET A 1 107 ? -10.550 -15.139 1.945 1.00 97.25 107 MET A O 1
ATOM 860 N N . GLY A 1 108 ? -11.449 -14.550 3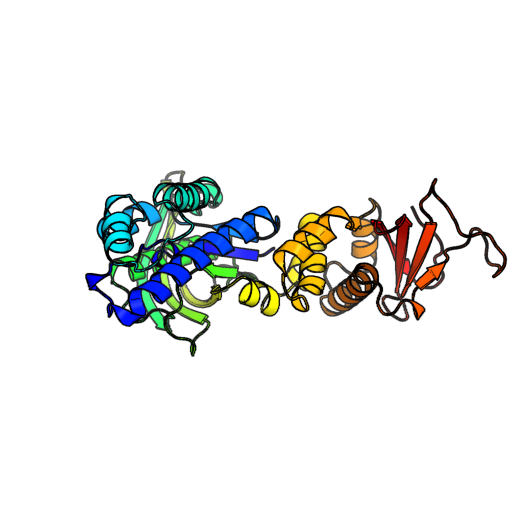.920 1.00 95.94 108 GLY A N 1
ATOM 861 C CA . GLY A 1 108 ? -10.927 -15.663 4.705 1.00 95.94 108 GLY A CA 1
ATOM 862 C C . GLY A 1 108 ? -11.858 -16.863 4.813 1.00 95.94 108 GLY A C 1
ATOM 863 O O . GLY A 1 108 ? -11.448 -17.892 5.359 1.00 95.94 108 GLY A O 1
ATOM 864 N N . ALA A 1 109 ? -13.097 -16.744 4.324 1.00 96.56 109 ALA A N 1
ATOM 865 C CA . ALA A 1 109 ? -14.171 -17.696 4.594 1.00 96.56 109 ALA A CA 1
ATOM 866 C C . ALA A 1 109 ? -14.338 -17.964 6.107 1.00 96.56 109 ALA A C 1
ATOM 868 O O . ALA A 1 109 ? -14.585 -19.100 6.523 1.00 96.56 109 ALA A O 1
ATOM 869 N N . ILE A 1 110 ? -14.176 -16.916 6.919 1.00 95.88 110 ILE A N 1
ATOM 870 C CA . ILE A 1 110 ? -14.311 -16.924 8.382 1.00 95.88 110 ILE A CA 1
ATOM 871 C C . ILE A 1 110 ? -15.675 -16.326 8.720 1.00 95.88 110 ILE A C 1
ATOM 873 O O . ILE A 1 110 ? -16.031 -15.283 8.186 1.00 95.88 110 ILE A O 1
ATOM 877 N N . ASN A 1 111 ? -16.446 -16.992 9.573 1.00 95.69 111 ASN A N 1
ATOM 878 C CA . ASN A 1 111 ? -17.683 -16.443 10.114 1.00 95.69 111 ASN A CA 1
ATOM 879 C C . ASN A 1 111 ? -17.395 -15.589 11.351 1.00 95.69 111 ASN A C 1
ATOM 881 O O . ASN A 1 111 ? -17.825 -14.439 11.405 1.00 95.69 111 ASN A O 1
ATOM 885 N N . ASP A 1 112 ? -16.639 -16.144 12.304 1.00 95.81 112 ASP A N 1
ATOM 886 C CA . ASP A 1 112 ? -16.286 -15.457 13.543 1.00 95.81 112 ASP A CA 1
ATOM 887 C C . ASP A 1 112 ? -15.011 -16.017 14.196 1.00 95.81 112 ASP A C 1
ATOM 889 O O . ASP A 1 112 ? -14.489 -17.065 13.797 1.00 95.81 112 ASP A O 1
ATOM 893 N N . VAL A 1 113 ? -14.500 -15.309 15.205 1.00 95.06 113 VAL A N 1
ATOM 894 C CA . VAL A 1 113 ? -13.331 -15.708 15.999 1.00 95.06 113 VAL A CA 1
ATOM 895 C C . VAL A 1 113 ? -13.592 -15.555 17.494 1.00 95.06 113 VAL A C 1
ATOM 897 O O . VAL A 1 113 ? -14.139 -14.552 17.942 1.00 95.06 113 VAL A O 1
ATOM 900 N N . ALA A 1 114 ? -13.145 -16.533 18.281 1.00 94.88 114 ALA A N 1
ATOM 901 C CA . ALA A 1 114 ? -13.177 -16.466 19.737 1.00 94.88 114 ALA A CA 1
ATOM 902 C C . ALA A 1 114 ? -11.795 -16.080 20.277 1.00 94.88 114 ALA A C 1
ATOM 904 O O . ALA A 1 114 ? -10.834 -16.849 20.171 1.00 94.88 114 ALA A O 1
ATOM 905 N N . VAL A 1 115 ? -11.710 -14.886 20.861 1.00 93.94 115 VAL A N 1
ATOM 906 C CA . VAL A 1 115 ? -10.504 -14.358 21.508 1.00 93.94 115 VAL A CA 1
ATOM 907 C C . VAL A 1 115 ? -10.743 -14.357 23.017 1.00 93.94 115 VAL A C 1
ATOM 909 O O . VAL A 1 115 ? -11.618 -13.636 23.492 1.00 93.94 115 VAL A O 1
ATOM 912 N N . ALA A 1 116 ? -10.005 -15.175 23.770 1.00 90.50 116 ALA A N 1
ATOM 913 C CA . ALA A 1 116 ? -10.223 -15.324 25.215 1.00 90.50 116 ALA A CA 1
ATOM 914 C C . ALA A 1 116 ? -9.500 -14.269 26.051 1.00 90.50 116 ALA A C 1
ATOM 916 O O . ALA A 1 116 ? -10.051 -13.737 27.014 1.00 90.50 116 ALA A O 1
ATOM 917 N N . GLU A 1 117 ? -8.267 -13.957 25.669 1.00 89.25 117 GLU A N 1
ATOM 918 C CA . GLU A 1 117 ? -7.429 -12.964 26.329 1.00 89.25 117 GLU A CA 1
ATOM 919 C C . GLU A 1 117 ? -6.903 -12.021 25.256 1.00 89.25 117 GLU A C 1
ATOM 921 O O . GLU A 1 117 ? -6.426 -12.478 24.218 1.00 89.25 117 GLU A O 1
ATOM 926 N N . CYS A 1 118 ? -7.006 -10.713 25.482 1.00 90.38 118 CYS A N 1
ATOM 927 C CA . CYS A 1 118 ? -6.338 -9.722 24.656 1.00 90.38 118 CYS A CA 1
ATOM 928 C C . CYS A 1 118 ? -5.876 -8.547 25.512 1.00 90.38 118 CYS A C 1
ATOM 930 O O . CYS A 1 118 ? -6.664 -7.941 26.240 1.00 90.38 118 CYS A O 1
ATOM 932 N N . GLU A 1 119 ? -4.598 -8.215 25.400 1.00 91.94 119 GLU A N 1
ATOM 933 C CA . GLU A 1 119 ? -3.966 -7.115 26.103 1.00 91.94 119 GLU A CA 1
ATOM 934 C C . GLU A 1 119 ? -3.179 -6.234 25.128 1.00 91.94 119 GLU A C 1
ATOM 936 O O . GLU A 1 119 ? -2.327 -6.688 24.359 1.00 91.94 119 GLU A O 1
ATOM 941 N N . MET A 1 120 ? -3.446 -4.931 25.196 1.00 91.69 120 MET A N 1
ATOM 942 C CA . MET A 1 120 ? -2.687 -3.908 24.483 1.00 91.69 120 MET A CA 1
ATOM 943 C C . MET A 1 120 ? -1.458 -3.526 25.311 1.00 91.69 120 MET A C 1
ATOM 945 O O . MET A 1 120 ? -1.554 -2.741 26.252 1.00 91.69 120 MET A O 1
ATOM 949 N N . ILE A 1 121 ? -0.287 -4.046 24.944 1.00 93.56 121 ILE A N 1
ATOM 950 C CA . ILE A 1 121 ? 0.985 -3.713 25.607 1.00 93.56 121 ILE A CA 1
ATOM 951 C C . ILE A 1 121 ? 1.410 -2.288 25.254 1.00 93.56 121 ILE A C 1
ATOM 953 O O . ILE A 1 121 ? 1.897 -1.535 26.098 1.00 93.56 121 ILE A O 1
ATOM 957 N N . VAL A 1 122 ? 1.260 -1.929 23.977 1.00 90.38 122 VAL A N 1
ATOM 958 C CA . VAL A 1 122 ? 1.543 -0.589 23.461 1.00 90.38 122 VAL A CA 1
ATOM 959 C C . VAL A 1 122 ? 0.384 -0.175 22.574 1.00 90.38 122 VAL A C 1
ATOM 961 O O . VAL A 1 122 ? 0.102 -0.835 21.575 1.00 90.38 122 VAL A O 1
ATOM 964 N N . ASP A 1 1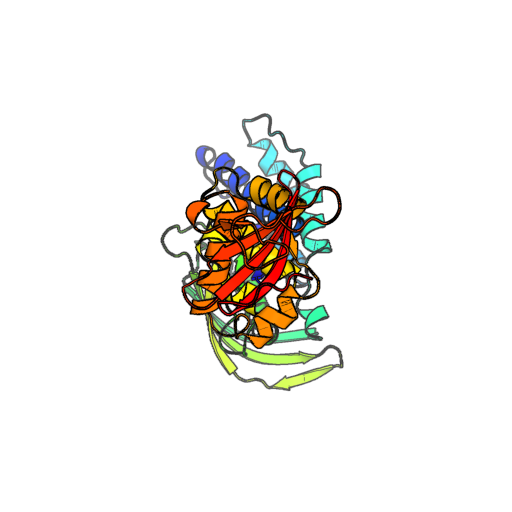23 ? -0.255 0.937 22.926 1.00 87.81 123 ASP A N 1
ATOM 965 C CA . ASP A 1 123 ? -1.299 1.565 22.121 1.00 87.81 123 ASP A CA 1
ATOM 966 C C . ASP A 1 123 ? -0.872 2.976 21.701 1.00 87.81 123 ASP A C 1
ATOM 968 O O . ASP A 1 123 ? -0.289 3.745 22.478 1.00 87.81 123 ASP A O 1
ATOM 972 N N . VAL A 1 124 ? -1.191 3.300 20.451 1.00 84.38 124 VAL A N 1
ATOM 973 C CA . VAL A 1 124 ? -0.963 4.602 19.810 1.00 84.38 124 VAL A CA 1
ATOM 974 C C . VAL A 1 124 ? -2.062 5.611 20.156 1.00 84.38 124 VAL A C 1
ATOM 976 O O . VAL A 1 124 ? -1.907 6.814 19.914 1.00 84.38 124 VAL A O 1
ATOM 979 N N . ILE A 1 125 ? -3.148 5.128 20.768 1.00 85.69 125 ILE A N 1
ATOM 980 C CA . ILE A 1 125 ? -4.279 5.917 21.249 1.00 85.69 125 ILE A CA 1
ATOM 981 C C . ILE A 1 125 ? -4.282 5.963 22.773 1.00 85.69 125 ILE A C 1
ATOM 983 O O . ILE A 1 125 ? -4.221 4.949 23.463 1.00 85.69 125 ILE A O 1
ATOM 987 N N . SER A 1 126 ? -4.379 7.172 23.318 1.00 80.81 126 SER A N 1
ATOM 988 C CA . SER A 1 126 ? -4.596 7.371 24.749 1.00 80.81 126 SER A CA 1
ATOM 989 C C . SER A 1 126 ? -6.076 7.190 25.081 1.00 80.81 126 SER A C 1
ATOM 991 O O . SER A 1 126 ? -6.917 7.853 24.485 1.00 80.81 126 SER A O 1
ATOM 993 N N . GLY A 1 127 ? -6.394 6.343 26.064 1.00 82.00 127 GLY A N 1
ATOM 994 C CA . GLY A 1 127 ? -7.762 6.225 26.584 1.00 82.00 127 GLY A CA 1
ATOM 995 C C . GLY A 1 127 ? -8.755 5.548 25.634 1.00 82.00 127 GLY A C 1
ATOM 996 O O . GLY A 1 127 ? -9.943 5.858 25.693 1.00 82.00 127 GLY A O 1
ATOM 997 N N . ARG A 1 128 ? -8.283 4.641 24.765 1.00 88.69 128 ARG A N 1
ATOM 998 C CA . ARG A 1 128 ? -9.137 3.794 23.919 1.00 88.69 128 ARG A CA 1
ATOM 999 C C . ARG A 1 128 ? -10.207 3.096 24.775 1.00 88.69 128 ARG A C 1
ATOM 1001 O O . ARG A 1 128 ? -9.889 2.539 25.828 1.00 88.69 128 ARG A O 1
ATOM 1008 N N . SER A 1 129 ? -11.472 3.146 24.348 1.00 91.00 129 SER A N 1
ATOM 1009 C CA . SER A 1 129 ? -12.565 2.483 25.069 1.00 91.00 129 SER A CA 1
ATOM 1010 C C . SER A 1 129 ? -12.440 0.964 24.968 1.00 91.00 129 SER A C 1
ATOM 1012 O O . SER A 1 129 ? -11.842 0.439 24.028 1.00 91.00 129 SER A O 1
ATOM 1014 N N . LYS A 1 130 ? -13.018 0.240 25.934 1.00 91.69 130 LYS A N 1
ATOM 1015 C CA . LYS A 1 130 ? -12.941 -1.226 25.958 1.00 91.69 130 LYS A CA 1
ATOM 1016 C C . LYS A 1 130 ? -13.505 -1.848 24.674 1.00 91.69 130 LYS A C 1
ATOM 1018 O O . LYS A 1 130 ? -12.835 -2.678 24.082 1.00 91.69 130 LYS A O 1
ATOM 1023 N N . ASN A 1 131 ? -14.664 -1.386 24.202 1.00 93.44 131 ASN A N 1
ATOM 1024 C CA . ASN A 1 131 ? -15.291 -1.902 22.980 1.00 93.44 131 ASN A CA 1
ATOM 1025 C C . ASN A 1 131 ? -14.397 -1.716 21.743 1.00 93.44 131 ASN A C 1
ATOM 1027 O O . ASN A 1 131 ? -14.277 -2.616 20.918 1.00 93.44 131 ASN A O 1
ATOM 1031 N N . ILE A 1 132 ? -13.725 -0.564 21.626 1.00 93.31 132 ILE A N 1
ATOM 1032 C CA . ILE A 1 132 ? -12.785 -0.294 20.529 1.00 93.31 132 ILE A CA 1
ATOM 1033 C C . ILE A 1 132 ? -11.531 -1.174 20.639 1.00 93.31 132 ILE A C 1
ATOM 1035 O O . ILE A 1 132 ? -10.999 -1.612 19.619 1.00 93.31 132 ILE A O 1
ATOM 1039 N N . THR A 1 133 ? -11.048 -1.430 21.856 1.00 92.88 133 THR A N 1
ATOM 1040 C CA . THR A 1 133 ? -9.930 -2.352 22.103 1.00 92.88 133 THR A CA 1
ATOM 1041 C C . THR A 1 133 ? -10.298 -3.784 21.730 1.00 92.88 133 THR A C 1
ATOM 1043 O O . THR A 1 133 ? -9.579 -4.404 20.952 1.00 92.88 133 THR A O 1
ATOM 1046 N N . ASP A 1 134 ? -11.439 -4.278 22.213 1.00 93.06 134 ASP A N 1
ATOM 1047 C CA . ASP A 1 134 ? -11.934 -5.630 21.937 1.00 93.06 134 ASP A CA 1
ATOM 1048 C C . ASP A 1 134 ? -12.144 -5.829 20.423 1.00 93.06 134 ASP A C 1
ATOM 1050 O O . ASP A 1 134 ? -11.740 -6.849 19.859 1.00 93.06 134 ASP A O 1
ATOM 1054 N N . HIS A 1 135 ? -12.667 -4.811 19.730 1.00 94.81 135 HIS A N 1
ATOM 1055 C CA . HIS A 1 135 ? -12.762 -4.806 18.272 1.00 94.81 135 HIS A CA 1
ATOM 1056 C C . HIS A 1 135 ? -11.387 -4.890 17.597 1.00 94.81 135 HIS A C 1
ATOM 1058 O O . HIS A 1 135 ? -11.196 -5.745 16.741 1.00 94.81 135 HIS A O 1
ATOM 1064 N N . LEU A 1 136 ? -10.398 -4.075 17.986 1.00 94.88 136 LEU A N 1
ATOM 1065 C CA . LEU A 1 136 ? -9.050 -4.163 17.403 1.00 94.88 136 LEU A CA 1
ATOM 1066 C C . LEU A 1 136 ? -8.429 -5.559 17.601 1.00 94.88 136 LEU A C 1
ATOM 1068 O O . LEU A 1 136 ? -7.810 -6.102 16.684 1.00 94.88 136 LEU A O 1
ATOM 1072 N N . CYS A 1 137 ? -8.622 -6.166 18.772 1.00 93.81 137 CYS A N 1
ATOM 1073 C CA . CYS A 1 137 ? -8.185 -7.534 19.046 1.00 93.81 137 CYS A CA 1
ATOM 1074 C C . CYS A 1 137 ? -8.828 -8.543 18.087 1.00 93.81 137 CYS A C 1
ATOM 1076 O O . CYS A 1 137 ? -8.134 -9.391 17.515 1.00 93.81 137 CYS A O 1
ATOM 1078 N N . ARG A 1 138 ? -10.141 -8.417 17.861 1.00 94.88 138 ARG A N 1
ATOM 1079 C CA . ARG A 1 138 ? -10.874 -9.214 16.875 1.00 94.88 138 ARG A CA 1
ATOM 1080 C C . ARG A 1 138 ? -10.310 -9.013 15.465 1.00 94.88 138 ARG A C 1
ATOM 1082 O O . ARG A 1 138 ? -9.965 -9.990 14.801 1.00 94.88 138 ARG A O 1
ATOM 1089 N N . GLN A 1 139 ? -10.114 -7.762 15.046 1.00 95.94 139 GLN A N 1
ATOM 1090 C CA . GLN A 1 139 ? -9.552 -7.413 13.738 1.00 95.94 139 GLN A CA 1
ATOM 1091 C C . GLN A 1 139 ? -8.177 -8.038 13.507 1.00 95.94 139 GLN A C 1
ATOM 1093 O O . GLN A 1 139 ? -7.931 -8.623 12.454 1.00 95.94 139 GLN A O 1
ATOM 1098 N N . ILE A 1 140 ? -7.271 -7.940 14.483 1.00 95.12 140 ILE A N 1
ATOM 1099 C CA . ILE A 1 140 ? -5.928 -8.525 14.384 1.00 95.12 140 ILE A CA 1
ATOM 1100 C C . ILE A 1 140 ? -6.015 -10.054 14.300 1.00 95.12 140 ILE A C 1
ATOM 1102 O O . ILE A 1 140 ? -5.295 -10.656 13.501 1.00 95.12 140 ILE A O 1
ATOM 1106 N N . SER A 1 141 ? -6.916 -10.669 15.068 1.00 93.75 141 SER A N 1
ATOM 1107 C CA . SER A 1 141 ? -7.127 -12.123 15.078 1.00 93.75 141 SER A CA 1
ATOM 1108 C C . SER A 1 141 ? -7.652 -12.650 13.741 1.00 93.75 141 SER A C 1
ATOM 1110 O O . SER A 1 141 ? -7.228 -13.711 13.287 1.00 93.75 141 SER A O 1
ATOM 1112 N N . LEU A 1 142 ? -8.522 -11.891 13.070 1.00 95.44 142 LEU A N 1
ATOM 1113 C CA . LEU A 1 142 ? -8.970 -12.186 11.707 1.00 95.44 142 LEU A CA 1
ATOM 1114 C C . LEU A 1 142 ? -7.881 -11.953 10.661 1.00 95.44 142 LEU A C 1
ATOM 1116 O O . LEU A 1 142 ? -7.731 -12.725 9.712 1.00 95.44 142 LEU A O 1
ATOM 1120 N N . ALA A 1 143 ? -7.137 -10.860 10.811 1.00 96.00 143 ALA A N 1
ATOM 1121 C CA . ALA A 1 143 ? -6.160 -10.426 9.832 1.00 96.00 143 ALA A CA 1
ATOM 1122 C C . ALA A 1 143 ? -4.932 -11.336 9.801 1.00 96.00 143 ALA A C 1
ATOM 1124 O O . ALA A 1 143 ? -4.392 -11.593 8.727 1.00 96.00 143 ALA A O 1
ATOM 1125 N N . LEU A 1 144 ? -4.458 -11.808 10.955 1.00 93.25 144 LEU A N 1
ATOM 1126 C CA . LEU A 1 144 ? -3.170 -12.493 11.061 1.00 93.25 144 LEU A CA 1
ATOM 1127 C C . LEU A 1 144 ? -3.087 -13.801 10.248 1.00 93.25 144 LEU A C 1
ATOM 1129 O O . LEU A 1 144 ? -2.084 -13.981 9.553 1.00 93.25 144 LEU A O 1
ATOM 1133 N N . PRO A 1 145 ? -4.110 -14.681 10.235 1.00 91.06 145 PRO A N 1
ATOM 1134 C CA . PRO A 1 145 ? -4.115 -15.863 9.371 1.00 91.06 145 PRO A CA 1
ATOM 1135 C C . PRO A 1 145 ? -4.171 -15.543 7.870 1.00 91.06 145 PRO A C 1
ATOM 1137 O O . PRO A 1 145 ? -3.788 -16.376 7.053 1.00 91.06 145 PRO A O 1
ATOM 1140 N N . LEU A 1 146 ? -4.676 -14.362 7.493 1.00 93.75 146 LEU A N 1
ATOM 1141 C CA . LEU A 1 146 ? -4.866 -13.960 6.093 1.00 93.75 146 LEU A CA 1
ATOM 1142 C C . LEU A 1 146 ? -3.683 -13.167 5.542 1.00 93.75 146 LEU A C 1
ATOM 1144 O O . LEU A 1 146 ? -3.338 -13.270 4.365 1.00 93.75 146 LEU A O 1
ATOM 1148 N N . LEU A 1 147 ? -3.087 -12.337 6.390 1.00 95.06 147 LEU A N 1
ATOM 1149 C CA . LEU A 1 147 ? -2.090 -11.338 6.026 1.00 95.06 147 LEU A CA 1
ATOM 1150 C C . LEU A 1 147 ? -0.718 -11.642 6.624 1.00 95.06 147 LEU A C 1
ATOM 1152 O O . LEU A 1 147 ? 0.165 -10.789 6.557 1.00 95.06 147 LEU A O 1
ATOM 1156 N N . GLY A 1 148 ? -0.528 -12.828 7.194 1.00 92.62 148 GLY A N 1
ATOM 1157 C CA . GLY A 1 148 ? 0.699 -13.262 7.847 1.00 92.62 148 GLY A CA 1
ATOM 1158 C C . GLY A 1 148 ? 0.858 -14.779 7.834 1.00 92.62 148 GLY A C 1
ATOM 1159 O O . GLY A 1 148 ? 0.227 -15.477 7.042 1.00 92.62 148 GLY A O 1
ATOM 1160 N N . ASP A 1 149 ? 1.713 -15.282 8.720 1.00 89.19 149 ASP A N 1
ATOM 1161 C CA . ASP A 1 149 ? 1.978 -16.717 8.903 1.00 89.19 149 ASP A CA 1
ATOM 1162 C C . ASP A 1 149 ? 1.281 -17.309 10.145 1.00 89.19 149 ASP A C 1
ATOM 1164 O O . ASP A 1 149 ? 1.593 -18.420 10.579 1.00 89.19 149 ASP A O 1
ATOM 1168 N N . GLY A 1 150 ? 0.350 -16.555 10.740 1.00 85.94 150 GLY A N 1
ATOM 1169 C CA . GLY A 1 150 ? -0.286 -16.885 12.016 1.00 85.94 150 GLY A CA 1
ATOM 1170 C C . GLY A 1 150 ? 0.490 -16.405 13.247 1.00 85.94 150 GLY A C 1
ATOM 1171 O O . GLY A 1 150 ? -0.042 -16.455 14.346 1.00 85.94 150 GLY A O 1
ATOM 1172 N N . LYS A 1 151 ? 1.718 -15.900 13.103 1.00 87.06 151 LYS A N 1
ATOM 1173 C CA . LYS A 1 151 ? 2.516 -15.365 14.220 1.00 87.06 151 LYS A CA 1
ATOM 1174 C C . LYS A 1 151 ? 3.010 -13.955 13.973 1.00 87.06 151 LYS A C 1
ATOM 1176 O O . LYS A 1 151 ? 3.196 -13.206 14.922 1.00 87.06 151 LYS A O 1
ATOM 1181 N N . ILE A 1 152 ? 3.264 -13.608 12.719 1.00 91.62 152 ILE A N 1
ATOM 1182 C CA . ILE A 1 152 ? 3.767 -12.306 12.304 1.00 91.62 152 ILE A CA 1
ATOM 1183 C C . ILE A 1 152 ? 3.032 -11.910 11.026 1.00 91.62 152 ILE A C 1
ATOM 1185 O O . ILE A 1 152 ? 2.749 -12.742 10.161 1.00 91.62 152 ILE A O 1
ATOM 1189 N N . PHE A 1 153 ? 2.713 -10.625 10.898 1.00 94.31 153 PHE A N 1
ATOM 1190 C CA . PHE A 1 153 ? 2.197 -10.094 9.646 1.00 94.31 153 PHE A CA 1
ATOM 1191 C C . PHE A 1 153 ? 3.264 -10.102 8.547 1.00 94.31 153 PHE A C 1
ATOM 1193 O O . PHE A 1 153 ? 4.451 -9.887 8.792 1.00 94.31 153 PHE A O 1
ATOM 1200 N N . ASN A 1 154 ? 2.819 -10.272 7.304 1.00 92.62 154 ASN A N 1
ATOM 1201 C CA . ASN A 1 154 ? 3.660 -10.060 6.136 1.00 92.62 154 ASN A CA 1
ATOM 1202 C C . ASN A 1 154 ? 4.218 -8.633 6.140 1.00 92.62 154 ASN A C 1
ATOM 1204 O O . ASN A 1 154 ? 3.562 -7.692 6.605 1.00 92.62 154 ASN A O 1
ATOM 1208 N N . ALA A 1 155 ? 5.402 -8.470 5.543 1.00 90.00 155 ALA A N 1
ATOM 1209 C CA . ALA A 1 155 ? 6.000 -7.160 5.328 1.00 90.00 155 ALA A CA 1
ATOM 1210 C C . ALA A 1 155 ? 4.986 -6.198 4.690 1.00 90.00 155 ALA A C 1
ATOM 1212 O O . ALA A 1 155 ? 4.239 -6.573 3.782 1.00 90.00 155 ALA A O 1
ATOM 1213 N N . ASN A 1 156 ? 5.008 -4.942 5.136 1.00 93.25 156 ASN A N 1
ATOM 1214 C CA . ASN A 1 156 ? 4.100 -3.884 4.685 1.00 93.25 156 ASN A CA 1
ATOM 1215 C C . ASN A 1 156 ? 2.628 -4.059 5.086 1.00 93.25 156 ASN A C 1
ATOM 1217 O O . ASN A 1 156 ? 1.726 -3.622 4.365 1.00 93.25 156 ASN A O 1
ATOM 1221 N N . THR A 1 157 ? 2.379 -4.688 6.230 1.00 95.62 157 THR A N 1
ATOM 1222 C CA . THR A 1 157 ? 1.066 -4.649 6.876 1.00 95.62 157 THR A CA 1
ATOM 1223 C C . THR A 1 157 ? 1.046 -3.527 7.906 1.00 95.62 157 THR A C 1
ATOM 1225 O O . THR A 1 157 ? 1.916 -3.463 8.774 1.00 95.62 157 THR A O 1
ATOM 1228 N N . TYR A 1 158 ? 0.067 -2.635 7.786 1.00 95.31 158 TYR A N 1
ATOM 1229 C CA . TYR A 1 158 ? -0.075 -1.443 8.612 1.00 95.31 158 TYR A CA 1
ATOM 1230 C C . TYR A 1 158 ? -1.476 -1.358 9.203 1.00 95.31 158 TYR A C 1
ATOM 1232 O O . TYR A 1 158 ? -2.450 -1.765 8.568 1.00 95.31 158 TYR A O 1
ATOM 1240 N N . LEU A 1 159 ? -1.578 -0.765 10.387 1.00 95.50 159 LEU A N 1
ATOM 1241 C CA . LEU A 1 159 ? -2.843 -0.390 11.004 1.00 95.50 159 LEU A CA 1
ATOM 1242 C C . LEU A 1 159 ? -3.141 1.075 10.669 1.00 95.50 159 LEU A C 1
ATOM 1244 O O . LEU A 1 159 ? -2.398 1.952 11.089 1.00 95.50 159 LEU A O 1
ATOM 1248 N N . ALA A 1 160 ? -4.191 1.366 9.910 1.00 94.62 160 ALA A N 1
ATOM 1249 C CA . ALA A 1 160 ? -4.669 2.732 9.729 1.00 94.62 160 ALA A CA 1
ATOM 1250 C C . ALA A 1 160 ? -5.511 3.129 10.937 1.00 94.62 160 ALA A C 1
ATOM 1252 O O . ALA A 1 160 ? -6.689 2.787 11.012 1.00 94.62 160 ALA A O 1
ATOM 1253 N N . SER A 1 161 ? -4.890 3.851 11.866 1.00 91.81 161 SER A N 1
ATOM 1254 C CA . SER A 1 161 ? -5.536 4.377 13.065 1.00 91.81 161 SER A CA 1
ATOM 1255 C C . SER A 1 161 ? -5.134 5.823 13.322 1.00 91.81 161 SER A C 1
ATOM 1257 O O . SER A 1 161 ? -4.084 6.289 12.864 1.00 91.81 161 SER A O 1
ATOM 1259 N N . LYS A 1 162 ? -5.958 6.534 14.094 1.00 83.81 162 LYS A N 1
ATOM 1260 C CA . LYS A 1 162 ? -5.638 7.883 14.561 1.00 83.81 162 LYS A CA 1
ATOM 1261 C C . LYS A 1 162 ? -4.496 7.807 15.576 1.00 83.81 162 LYS A C 1
ATOM 1263 O O . LYS A 1 162 ? -4.594 7.083 16.559 1.00 83.81 162 LYS A O 1
ATOM 1268 N N . VAL A 1 163 ? -3.416 8.559 15.363 1.00 67.38 163 VAL A N 1
ATOM 1269 C CA . VAL A 1 163 ? -2.292 8.610 16.314 1.00 67.38 163 VAL A CA 1
ATOM 1270 C C . VAL A 1 163 ? -2.479 9.768 17.272 1.00 67.38 163 VAL A C 1
ATOM 1272 O O . VAL A 1 163 ? -2.550 10.914 16.842 1.00 67.38 163 VAL A O 1
ATOM 1275 N N . PHE A 1 164 ? -2.470 9.477 18.570 1.00 63.06 164 PHE A N 1
ATOM 1276 C CA . PHE A 1 164 ? -2.408 10.507 19.611 1.00 63.06 164 PHE A CA 1
ATOM 1277 C C . PHE A 1 164 ? -1.034 10.569 20.294 1.00 63.06 164 PHE A C 1
ATOM 1279 O O . PHE A 1 164 ? -0.658 11.615 20.819 1.00 63.06 164 PHE A O 1
ATOM 1286 N N . LYS A 1 165 ? -0.245 9.485 20.263 1.00 64.88 165 LYS A N 1
ATOM 1287 C CA . LYS A 1 165 ? 1.120 9.447 20.816 1.00 64.88 165 LYS A CA 1
ATOM 1288 C C . LYS A 1 165 ? 2.168 9.392 19.706 1.00 64.88 165 LYS A C 1
ATOM 1290 O O . LYS A 1 165 ? 2.376 8.345 19.102 1.00 64.88 165 LYS A O 1
ATOM 1295 N N . LYS A 1 166 ? 2.880 10.501 19.479 1.00 63.47 166 LYS A N 1
ATOM 1296 C CA . LYS A 1 166 ? 3.971 10.577 18.483 1.00 63.47 166 LYS A CA 1
ATOM 1297 C C . LYS A 1 166 ? 5.150 9.640 18.797 1.00 63.47 166 LYS A C 1
ATOM 1299 O O . LYS A 1 166 ? 5.877 9.264 17.885 1.00 63.47 166 LYS A O 1
ATOM 1304 N N . ASP A 1 167 ? 5.302 9.230 20.056 1.00 66.00 167 ASP A N 1
ATOM 1305 C CA . ASP A 1 167 ? 6.470 8.478 20.536 1.00 66.00 167 ASP A CA 1
ATOM 1306 C C . ASP A 1 167 ? 6.370 6.955 20.345 1.00 66.00 167 ASP A C 1
ATOM 1308 O O . ASP A 1 167 ? 7.316 6.226 20.637 1.00 66.00 167 ASP A O 1
ATOM 1312 N N . SER A 1 168 ? 5.232 6.433 19.882 1.00 70.94 168 SER A N 1
ATOM 1313 C CA . SER A 1 168 ? 5.050 4.998 19.635 1.00 70.94 168 SER A CA 1
ATOM 1314 C C . SER A 1 168 ? 4.386 4.808 18.278 1.00 70.94 168 SER A C 1
ATOM 1316 O O . SER A 1 168 ? 3.173 4.934 18.177 1.00 70.94 168 SER A O 1
ATOM 1318 N N . PRO A 1 169 ? 5.156 4.547 17.209 1.00 82.50 169 PRO A N 1
ATOM 1319 C CA . PRO A 1 169 ? 4.596 4.408 15.870 1.00 82.50 169 PRO A CA 1
ATOM 1320 C C . PRO A 1 169 ? 4.015 3.012 15.617 1.00 82.50 169 PRO A C 1
ATOM 1322 O O . PRO A 1 169 ? 3.475 2.776 14.540 1.00 82.50 169 PRO A O 1
ATOM 1325 N N . ASP A 1 170 ? 4.157 2.087 16.566 1.00 90.56 170 ASP A N 1
ATOM 1326 C CA . ASP A 1 170 ? 3.781 0.687 16.425 1.00 90.56 170 ASP A CA 1
ATOM 1327 C C . ASP A 1 170 ? 2.846 0.285 17.578 1.00 90.56 170 ASP A C 1
ATOM 1329 O O . ASP A 1 170 ? 3.054 0.668 18.732 1.00 90.56 170 ASP A O 1
ATOM 1333 N N . VAL A 1 171 ? 1.812 -0.487 17.251 1.00 91.81 171 VAL A N 1
ATOM 1334 C CA . VAL A 1 171 ? 0.878 -1.098 18.199 1.00 91.81 171 VAL A CA 1
ATOM 1335 C C . VAL A 1 171 ? 1.394 -2.483 18.568 1.00 91.81 171 VAL A C 1
ATOM 1337 O O . VAL A 1 171 ? 1.813 -3.240 17.688 1.00 91.81 171 VAL A O 1
ATOM 1340 N N . LYS A 1 172 ? 1.346 -2.828 19.859 1.00 94.62 172 LYS A N 1
ATOM 1341 C CA . LYS A 1 172 ? 1.731 -4.153 20.360 1.00 94.62 172 LYS A CA 1
ATOM 1342 C C . LYS A 1 172 ? 0.580 -4.791 21.113 1.00 94.62 172 LYS A C 1
ATOM 1344 O O . LYS A 1 172 ? 0.106 -4.218 22.093 1.00 94.62 172 LYS A O 1
ATOM 1349 N N . VAL A 1 173 ? 0.185 -5.978 20.669 1.00 94.00 173 VAL A N 1
ATOM 1350 C CA . VAL A 1 173 ? -0.954 -6.727 21.205 1.00 94.00 173 VAL A CA 1
ATOM 1351 C C . VAL A 1 173 ? -0.505 -8.136 21.556 1.00 94.00 173 VAL A C 1
ATOM 1353 O O . VAL A 1 173 ? 0.161 -8.788 20.751 1.00 94.00 173 VAL A O 1
ATOM 1356 N N . GLU A 1 174 ? -0.870 -8.605 22.740 1.00 94.25 174 GLU A N 1
ATOM 1357 C CA . GLU A 1 174 ? -0.832 -10.022 23.094 1.00 94.25 174 GLU A CA 1
ATOM 1358 C C . GLU A 1 174 ? -2.259 -10.545 23.154 1.00 94.25 174 GLU A C 1
ATOM 1360 O O . GLU A 1 174 ? -3.123 -9.905 23.744 1.00 94.25 174 GLU A O 1
ATOM 1365 N N . TYR A 1 175 ? -2.525 -11.678 22.510 1.00 91.69 175 TYR A N 1
ATOM 1366 C CA . TYR A 1 175 ? -3.845 -12.293 22.564 1.00 91.69 175 TYR A CA 1
ATOM 1367 C C . TYR A 1 175 ? -3.796 -13.816 22.445 1.00 91.69 175 TYR A C 1
ATOM 1369 O O . TYR A 1 175 ? -2.818 -14.385 21.954 1.00 91.69 175 TYR A O 1
ATOM 1377 N N . LEU A 1 176 ? -4.876 -14.465 22.881 1.00 92.50 176 LEU A N 1
ATOM 1378 C CA . LEU A 1 176 ? -5.121 -15.897 22.738 1.00 92.50 176 LEU A CA 1
ATOM 1379 C C . LEU A 1 176 ? -6.321 -16.125 21.816 1.00 92.50 176 LEU A C 1
ATOM 1381 O O . LEU A 1 176 ? -7.466 -15.876 22.200 1.00 92.50 176 LEU A O 1
ATOM 1385 N N . LEU A 1 177 ? -6.045 -16.618 20.606 1.00 93.00 177 LEU A N 1
ATOM 1386 C CA . LEU A 1 177 ? -7.074 -17.080 19.677 1.00 93.00 177 LEU A CA 1
ATOM 1387 C C . LEU A 1 177 ? -7.399 -18.539 19.982 1.00 93.00 177 LEU A C 1
ATOM 1389 O O . LEU A 1 177 ? -6.581 -19.428 19.733 1.00 93.00 177 LEU A O 1
ATOM 1393 N N . GLU A 1 178 ? -8.591 -18.775 20.518 1.00 94.62 178 GLU A N 1
ATOM 1394 C CA . GLU A 1 178 ? -9.049 -20.116 20.876 1.00 94.62 178 GLU A CA 1
ATOM 1395 C C . GLU A 1 178 ? -9.678 -20.815 19.677 1.00 94.62 178 GLU A C 1
ATOM 1397 O O . GLU A 1 178 ? -9.340 -21.961 19.385 1.00 94.62 178 GLU A O 1
ATOM 1402 N N . LEU A 1 179 ? -10.568 -20.125 18.958 1.00 95.50 179 LEU A N 1
ATOM 1403 C CA . LEU A 1 179 ? -11.413 -20.750 17.947 1.00 95.50 179 LEU A CA 1
ATOM 1404 C C . LEU A 1 179 ? -11.620 -19.845 16.732 1.00 95.50 179 LEU A C 1
ATOM 1406 O O . LEU A 1 179 ? -11.822 -18.640 16.864 1.00 95.50 179 LEU A O 1
ATOM 1410 N N . ILE A 1 180 ? -11.606 -20.448 15.545 1.00 95.56 180 ILE A N 1
ATOM 1411 C CA . ILE A 1 180 ? -12.047 -19.822 14.295 1.00 95.56 180 ILE A CA 1
ATOM 1412 C C . ILE A 1 180 ? -13.263 -20.594 13.793 1.00 95.56 180 ILE A C 1
ATOM 1414 O O . ILE A 1 180 ? -13.161 -21.787 13.502 1.00 95.56 180 ILE A O 1
ATOM 1418 N N . GLU A 1 181 ? -14.395 -19.916 13.651 1.00 97.00 181 GLU A N 1
ATOM 1419 C CA . GLU A 1 181 ? -15.570 -20.453 12.972 1.00 97.00 181 GLU A CA 1
ATOM 1420 C C . GLU A 1 181 ? -15.481 -20.117 11.481 1.00 97.00 181 GLU A C 1
ATOM 1422 O O . GLU A 1 181 ? -15.269 -18.970 11.090 1.00 97.00 181 GLU A O 1
ATOM 1427 N N . ARG A 1 182 ? -15.631 -21.115 10.617 1.00 96.88 182 ARG A N 1
ATOM 1428 C CA . ARG A 1 182 ? -15.654 -20.953 9.162 1.00 96.88 182 ARG A CA 1
ATOM 1429 C C . ARG A 1 182 ? -17.077 -20.736 8.664 1.00 96.88 182 ARG A C 1
ATOM 1431 O O . ARG A 1 182 ? -18.053 -21.131 9.289 1.00 96.88 182 ARG A O 1
ATOM 1438 N N . THR A 1 183 ? -17.190 -20.164 7.471 1.00 96.06 183 THR A N 1
ATOM 1439 C CA . THR A 1 183 ? -18.486 -19.935 6.798 1.00 96.06 183 THR A CA 1
ATOM 1440 C C . THR A 1 183 ? -19.278 -21.213 6.488 1.00 96.06 183 THR A C 1
ATOM 1442 O O . THR A 1 183 ? -20.485 -21.138 6.275 1.00 96.06 183 THR A O 1
ATOM 1445 N N . ASP A 1 184 ? -18.637 -22.385 6.484 1.00 96.56 184 ASP A N 1
ATOM 1446 C CA . ASP A 1 184 ? -19.298 -23.690 6.346 1.00 96.56 184 ASP A CA 1
ATOM 1447 C C . ASP A 1 184 ? -19.798 -24.272 7.687 1.00 96.56 184 ASP A C 1
ATOM 1449 O O . ASP A 1 184 ? -20.324 -25.386 7.718 1.00 96.56 184 ASP A O 1
ATOM 1453 N N . GLY A 1 185 ? -19.645 -23.523 8.786 1.00 96.12 185 GLY A N 1
ATOM 1454 C CA . GLY A 1 185 ? -20.010 -23.921 10.145 1.00 96.12 185 GLY A CA 1
ATOM 1455 C C . GLY A 1 185 ? -18.970 -24.800 10.840 1.00 96.12 185 GLY A C 1
ATOM 1456 O O . GLY A 1 185 ? -19.218 -25.273 11.950 1.00 96.12 185 GLY A O 1
ATOM 1457 N N . THR A 1 186 ? -17.815 -25.063 10.216 1.00 96.88 186 THR A N 1
ATOM 1458 C CA . THR A 1 186 ? -16.728 -25.787 10.885 1.00 96.88 186 THR A CA 1
ATOM 1459 C C . THR A 1 186 ? -16.007 -24.888 11.882 1.00 96.88 186 THR A C 1
ATOM 1461 O O . THR A 1 186 ? -15.693 -23.735 11.595 1.00 96.88 186 THR A O 1
ATOM 1464 N N . CYS A 1 187 ? -15.701 -25.435 13.057 1.00 96.75 187 CYS A N 1
ATOM 1465 C CA . CYS A 1 187 ? -14.914 -24.751 14.076 1.00 96.75 187 CYS A CA 1
ATOM 1466 C C . CYS A 1 187 ? -13.513 -25.351 14.136 1.00 96.75 187 CYS A C 1
ATOM 1468 O O . CYS A 1 187 ? -13.351 -26.566 14.270 1.00 96.75 187 CYS A O 1
ATOM 1470 N N . ILE A 1 188 ? -12.503 -24.492 14.051 1.00 95.12 188 ILE A N 1
ATOM 1471 C CA . ILE A 1 188 ? -11.098 -24.861 14.180 1.00 95.12 188 ILE A CA 1
ATOM 1472 C C . ILE A 1 188 ? -10.628 -24.387 15.546 1.00 95.12 188 ILE A C 1
ATOM 1474 O O . ILE A 1 188 ? -10.598 -23.186 15.800 1.00 95.12 188 ILE A O 1
ATOM 1478 N N . ASP A 1 189 ? -10.255 -25.334 16.400 1.00 93.75 189 ASP A N 1
ATOM 1479 C CA . ASP A 1 189 ? -9.539 -25.049 17.638 1.00 93.75 189 ASP A CA 1
ATOM 1480 C C . ASP A 1 189 ? -8.087 -24.685 17.288 1.00 93.75 189 ASP A C 1
ATOM 1482 O O . ASP A 1 189 ? -7.365 -25.470 16.663 1.00 93.75 189 ASP A O 1
ATOM 1486 N N . VAL A 1 190 ? -7.702 -23.454 17.613 1.00 90.81 190 VAL A N 1
ATOM 1487 C CA . VAL A 1 190 ? -6.394 -22.879 17.295 1.00 90.81 190 VAL A CA 1
ATOM 1488 C C . VAL A 1 190 ? -5.505 -22.843 18.534 1.00 90.81 190 VAL A C 1
ATOM 1490 O O . VAL A 1 190 ? -4.323 -23.172 18.424 1.00 90.81 190 VAL A O 1
ATOM 1493 N N . ASN A 1 191 ? -6.066 -22.457 19.688 1.00 89.88 191 ASN A N 1
ATOM 1494 C CA . ASN A 1 191 ? -5.376 -22.332 20.978 1.00 89.88 191 ASN A CA 1
ATOM 1495 C C . ASN A 1 191 ? -3.953 -21.749 20.855 1.00 89.88 191 ASN A C 1
ATOM 1497 O O . ASN A 1 191 ? -2.973 -22.292 21.376 1.00 89.88 191 ASN A O 1
ATOM 1501 N N . MET A 1 192 ? -3.827 -20.644 20.115 1.00 85.75 192 MET A N 1
ATOM 1502 C CA . MET A 1 192 ? -2.534 -20.062 19.761 1.00 85.75 192 MET A CA 1
ATOM 1503 C C . MET A 1 192 ? -2.360 -18.701 20.434 1.00 85.75 192 MET A C 1
ATOM 1505 O O . MET A 1 192 ? -3.025 -17.740 20.037 1.00 85.75 192 MET A O 1
ATOM 1509 N N . PRO A 1 193 ? -1.449 -18.581 21.417 1.00 90.62 193 PRO A N 1
ATOM 1510 C CA . PRO A 1 193 ? -1.038 -17.280 21.909 1.00 90.62 193 PRO A CA 1
ATOM 1511 C C . PRO A 1 193 ? -0.198 -16.579 20.838 1.00 90.62 193 PRO A C 1
ATOM 1513 O O . PRO A 1 193 ? 0.720 -17.169 20.257 1.00 90.62 193 PRO A O 1
ATOM 1516 N N . ALA A 1 194 ? -0.494 -15.310 20.594 1.00 89.38 194 ALA A N 1
ATOM 1517 C CA . ALA A 1 194 ? 0.208 -14.480 19.633 1.00 89.38 194 ALA A CA 1
ATOM 1518 C C . ALA A 1 194 ? 0.628 -13.163 20.285 1.00 89.38 194 ALA A C 1
ATOM 1520 O O . ALA A 1 194 ? -0.148 -12.523 20.990 1.00 89.38 194 ALA A O 1
ATOM 1521 N N . ARG A 1 195 ? 1.867 -12.748 20.012 1.00 94.31 195 ARG A N 1
ATOM 1522 C CA . ARG A 1 195 ? 2.379 -11.417 20.338 1.00 94.31 195 ARG A CA 1
ATOM 1523 C C . ARG A 1 195 ? 2.683 -10.702 19.038 1.00 94.31 195 ARG A C 1
ATOM 1525 O O . ARG A 1 195 ? 3.632 -11.065 18.344 1.00 94.31 195 ARG A O 1
ATOM 1532 N N . ILE A 1 196 ? 1.885 -9.694 18.726 1.00 94.56 196 ILE A N 1
ATOM 1533 C CA . ILE A 1 196 ? 1.915 -9.003 17.445 1.00 94.56 196 ILE A CA 1
ATOM 1534 C C . ILE A 1 196 ? 2.406 -7.581 17.623 1.00 94.56 196 ILE A C 1
ATOM 1536 O O . ILE A 1 196 ? 2.005 -6.876 18.545 1.00 94.56 196 ILE A O 1
ATOM 1540 N N . GLU A 1 197 ? 3.266 -7.170 16.701 1.00 94.50 197 GLU A N 1
ATOM 1541 C CA . GLU A 1 197 ? 3.688 -5.792 16.513 1.00 94.50 197 GLU A CA 1
ATOM 1542 C C . GLU A 1 197 ? 3.270 -5.360 15.109 1.00 94.50 197 GLU A C 1
ATOM 1544 O O . GLU A 1 197 ? 3.626 -6.007 14.122 1.00 94.50 197 GLU A O 1
ATOM 1549 N N . ILE A 1 198 ? 2.474 -4.295 15.022 1.00 93.94 198 ILE A N 1
ATOM 1550 C CA . ILE A 1 198 ? 1.988 -3.747 13.757 1.00 93.94 198 ILE A CA 1
ATOM 1551 C C . ILE A 1 198 ? 2.280 -2.255 13.693 1.00 93.94 198 ILE A C 1
ATOM 1553 O O . ILE A 1 198 ? 1.974 -1.498 14.613 1.00 93.94 198 ILE A 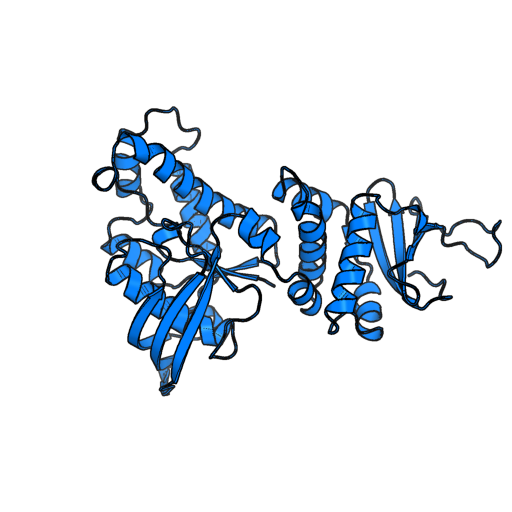O 1
ATOM 1557 N N . SER A 1 199 ? 2.873 -1.821 12.585 1.00 92.69 199 SER A N 1
ATOM 1558 C CA . SER A 1 199 ? 3.155 -0.408 12.376 1.00 92.69 199 SER A CA 1
ATOM 1559 C C . SER A 1 199 ? 1.886 0.376 12.095 1.00 92.69 199 SER A C 1
ATOM 1561 O O . SER A 1 199 ? 1.079 -0.005 11.248 1.00 92.69 199 SER A O 1
ATOM 1563 N N . ASN A 1 200 ? 1.734 1.512 12.763 1.00 92.00 200 ASN A N 1
ATOM 1564 C CA . ASN A 1 200 ? 0.622 2.407 12.521 1.00 92.00 200 ASN A CA 1
ATOM 1565 C C . ASN A 1 200 ? 0.873 3.264 11.272 1.00 92.00 200 ASN A C 1
ATOM 1567 O O . ASN A 1 200 ? 1.930 3.877 11.098 1.00 92.00 200 ASN A O 1
ATOM 1571 N N . PHE A 1 201 ? -0.130 3.325 10.410 1.00 90.75 201 PHE A N 1
ATOM 1572 C CA . PHE A 1 201 ? -0.247 4.267 9.316 1.00 90.75 201 PHE A CA 1
ATOM 1573 C C . PHE A 1 201 ? -0.906 5.544 9.838 1.00 90.75 201 PHE A C 1
ATOM 1575 O O . PHE A 1 201 ? -2.067 5.521 10.240 1.00 90.75 201 PHE A O 1
ATOM 1582 N N . HIS A 1 202 ? -0.160 6.650 9.826 1.00 84.94 202 HIS A N 1
ATOM 1583 C CA . HIS A 1 202 ? -0.674 7.962 10.229 1.00 84.94 202 HIS A CA 1
ATOM 1584 C C . HIS A 1 202 ? -0.739 8.958 9.068 1.00 84.94 202 HIS A C 1
ATOM 1586 O O . HIS A 1 202 ? -1.475 9.934 9.141 1.00 84.94 202 HIS A O 1
ATOM 1592 N N . SER A 1 203 ? 0.042 8.739 8.011 1.00 88.06 203 SER A N 1
ATOM 1593 C CA . SER A 1 203 ? -0.015 9.524 6.785 1.00 88.06 203 SER A CA 1
ATOM 1594 C C . SER A 1 203 ? 0.557 8.738 5.612 1.00 88.06 203 SER A C 1
ATOM 1596 O O . SER A 1 203 ? 1.269 7.739 5.779 1.00 88.06 203 SER A O 1
ATOM 1598 N N . ILE A 1 204 ? 0.292 9.231 4.402 1.00 89.25 204 ILE A N 1
ATOM 1599 C CA . ILE A 1 204 ? 0.931 8.733 3.176 1.00 89.25 204 ILE A CA 1
ATOM 1600 C C . ILE A 1 204 ? 2.454 8.672 3.337 1.00 89.25 204 ILE A C 1
ATOM 1602 O O . ILE A 1 204 ? 3.060 7.661 2.993 1.00 89.25 204 ILE A O 1
ATOM 1606 N N . ASP A 1 205 ? 3.065 9.702 3.921 1.00 87.12 205 ASP A N 1
ATOM 1607 C CA . ASP A 1 205 ? 4.510 9.768 4.152 1.00 87.12 205 ASP A CA 1
ATOM 1608 C C . ASP A 1 205 ? 5.037 8.579 4.975 1.00 87.12 205 ASP A C 1
ATOM 1610 O O . ASP A 1 205 ? 6.074 8.006 4.634 1.00 87.12 205 ASP A O 1
ATOM 1614 N N . THR A 1 206 ? 4.296 8.128 5.995 1.00 84.88 206 THR A N 1
ATOM 1615 C CA . THR A 1 206 ? 4.654 6.937 6.783 1.00 84.88 206 THR A CA 1
ATOM 1616 C C . THR A 1 206 ? 4.727 5.694 5.910 1.00 84.88 206 THR A C 1
ATOM 1618 O O . THR A 1 206 ? 5.711 4.953 5.972 1.00 84.88 206 THR A O 1
ATOM 1621 N N . LEU A 1 207 ? 3.693 5.461 5.092 1.00 88.38 207 LEU A N 1
ATOM 1622 C CA . LEU A 1 207 ? 3.641 4.320 4.180 1.00 88.38 207 LEU A CA 1
ATOM 1623 C C . LEU A 1 207 ? 4.809 4.402 3.205 1.00 88.38 207 LEU A C 1
ATOM 1625 O O . LEU A 1 207 ? 5.548 3.431 3.046 1.00 88.38 207 LEU A O 1
ATOM 1629 N N . LEU A 1 208 ? 4.997 5.569 2.584 1.00 89.25 208 LEU A N 1
ATOM 1630 C CA . LEU A 1 208 ? 6.060 5.775 1.619 1.00 89.25 208 LEU A CA 1
ATOM 1631 C C . LEU A 1 208 ? 7.404 5.489 2.267 1.00 89.25 208 LEU A C 1
ATOM 1633 O O . LEU A 1 208 ? 8.106 4.646 1.740 1.00 89.25 208 LEU A O 1
ATOM 1637 N N . LYS A 1 209 ? 7.752 6.067 3.417 1.00 88.12 209 LYS A N 1
ATOM 1638 C CA . LYS A 1 209 ? 9.073 5.890 4.044 1.00 88.12 209 LYS A CA 1
ATOM 1639 C C . LYS A 1 209 ? 9.313 4.498 4.628 1.00 88.12 209 LYS A C 1
ATOM 1641 O O . LYS A 1 209 ? 10.426 3.991 4.516 1.00 88.12 209 LYS A O 1
ATOM 1646 N N . ARG A 1 210 ? 8.300 3.874 5.241 1.00 89.00 210 ARG A N 1
ATOM 1647 C CA . ARG A 1 210 ? 8.455 2.590 5.954 1.00 89.00 210 ARG A CA 1
ATOM 1648 C C . ARG A 1 210 ? 8.217 1.361 5.078 1.00 89.00 210 ARG A C 1
ATOM 1650 O O . ARG A 1 210 ? 8.493 0.258 5.540 1.00 89.00 210 ARG A O 1
ATOM 1657 N N . SER A 1 211 ? 7.709 1.513 3.853 1.00 91.88 211 SER A N 1
ATOM 1658 C CA . SER A 1 211 ? 7.465 0.354 2.983 1.00 91.88 211 SER A CA 1
ATOM 1659 C C . SER A 1 211 ? 8.762 -0.327 2.545 1.00 91.88 211 SER A C 1
ATOM 1661 O O . SER A 1 211 ? 9.677 0.296 2.005 1.00 91.88 211 SER A O 1
ATOM 1663 N N . ASP A 1 212 ? 8.808 -1.641 2.682 1.00 93.88 212 ASP A N 1
ATOM 1664 C CA . ASP A 1 212 ? 9.709 -2.510 1.951 1.00 93.88 212 ASP A CA 1
ATOM 1665 C C . ASP A 1 212 ? 9.198 -2.701 0.513 1.00 93.88 212 ASP A C 1
ATOM 1667 O O . ASP A 1 212 ? 8.407 -3.600 0.200 1.00 93.88 212 ASP A O 1
ATOM 1671 N N . LEU A 1 213 ? 9.682 -1.835 -0.377 1.00 94.94 213 LEU A N 1
ATOM 1672 C CA . LEU A 1 213 ? 9.359 -1.858 -1.806 1.00 94.94 213 LEU A CA 1
ATOM 1673 C C . LEU A 1 213 ? 9.927 -3.086 -2.514 1.00 94.94 213 LEU A C 1
ATOM 1675 O O . LEU A 1 213 ? 9.380 -3.518 -3.530 1.00 94.94 213 LEU A O 1
ATOM 1679 N N . SER A 1 214 ? 10.989 -3.684 -1.972 1.00 95.12 214 SER A N 1
ATOM 1680 C CA . SER A 1 214 ? 11.550 -4.894 -2.558 1.00 95.12 214 SER A CA 1
ATOM 1681 C C . SER A 1 214 ? 10.614 -6.089 -2.376 1.00 95.12 214 SER A C 1
ATOM 1683 O O . SER A 1 214 ? 10.415 -6.855 -3.317 1.00 95.12 214 SER A O 1
ATOM 1685 N N . SER A 1 215 ? 9.903 -6.159 -1.247 1.00 92.75 215 SER A N 1
ATOM 1686 C CA . SER A 1 215 ? 8.796 -7.105 -1.051 1.00 92.75 215 SER A CA 1
ATOM 1687 C C . SER A 1 215 ? 7.600 -6.849 -1.982 1.00 92.75 215 SER A C 1
ATOM 1689 O O . SER A 1 215 ? 6.869 -7.776 -2.334 1.00 92.75 215 SER A O 1
ATOM 1691 N N . TRP A 1 216 ? 7.357 -5.606 -2.418 1.00 92.50 216 TRP A N 1
ATOM 1692 C CA . TRP A 1 216 ? 6.314 -5.339 -3.418 1.00 92.50 216 TRP A CA 1
ATOM 1693 C C . TRP A 1 216 ? 6.701 -5.894 -4.775 1.00 92.50 216 TRP A C 1
ATOM 1695 O O . TRP A 1 216 ? 5.913 -6.617 -5.384 1.00 92.50 216 TRP A O 1
ATOM 1705 N N . TRP A 1 217 ? 7.925 -5.615 -5.196 1.00 93.06 217 TRP A N 1
ATOM 1706 C CA . TRP A 1 217 ? 8.478 -6.128 -6.436 1.00 93.06 217 TRP A CA 1
ATOM 1707 C C . TRP A 1 217 ? 8.511 -7.662 -6.471 1.00 93.06 217 TRP A C 1
ATOM 1709 O O . TRP A 1 217 ? 8.054 -8.274 -7.435 1.00 93.06 217 TRP A O 1
ATOM 1719 N N . ALA A 1 218 ? 8.969 -8.289 -5.383 1.00 92.62 218 ALA A N 1
ATOM 1720 C CA . ALA A 1 218 ? 9.075 -9.741 -5.252 1.00 92.62 218 ALA A CA 1
ATOM 1721 C C . ALA A 1 218 ? 7.731 -10.479 -5.398 1.00 92.62 218 ALA A C 1
ATOM 1723 O O . ALA A 1 218 ? 7.715 -11.668 -5.703 1.00 92.62 218 ALA A O 1
ATOM 1724 N N . SER A 1 219 ? 6.594 -9.783 -5.249 1.00 87.69 219 SER A N 1
ATOM 1725 C CA . SER A 1 219 ? 5.270 -10.383 -5.461 1.00 87.69 219 SER A CA 1
ATOM 1726 C C . SER A 1 219 ? 4.998 -10.813 -6.909 1.00 87.69 219 SER A C 1
ATOM 1728 O O . SER A 1 219 ? 4.035 -11.534 -7.149 1.00 87.69 219 SER A O 1
ATOM 1730 N N . GLY A 1 220 ? 5.802 -10.370 -7.883 1.00 81.50 220 GLY A N 1
ATOM 1731 C CA . GLY A 1 220 ? 5.654 -10.781 -9.284 1.00 81.50 220 GLY A CA 1
ATOM 1732 C C . GLY A 1 220 ? 4.514 -10.123 -10.048 1.00 81.50 220 GLY A C 1
ATOM 1733 O O . GLY A 1 220 ? 4.369 -10.362 -11.245 1.00 81.50 220 GLY A O 1
ATOM 1734 N N . HIS A 1 221 ? 3.726 -9.270 -9.398 1.00 88.88 221 HIS A N 1
ATOM 1735 C CA . HIS A 1 221 ? 2.646 -8.544 -10.049 1.00 88.88 221 HIS A CA 1
ATOM 1736 C C . HIS A 1 221 ? 3.138 -7.234 -10.666 1.00 88.88 221 HIS A C 1
ATOM 1738 O O . HIS A 1 221 ? 3.762 -6.416 -9.992 1.00 88.88 221 HIS A O 1
ATOM 1744 N N . GLU A 1 222 ? 2.763 -6.987 -11.922 1.00 90.50 222 GLU A N 1
ATOM 1745 C CA . GLU A 1 222 ? 3.145 -5.778 -12.661 1.00 90.50 222 GLU A CA 1
ATOM 1746 C C . GLU A 1 222 ? 2.764 -4.488 -11.929 1.00 90.50 222 GLU A C 1
ATOM 1748 O O . GLU A 1 222 ? 3.605 -3.613 -11.738 1.00 90.50 222 GLU A O 1
ATOM 1753 N N . ASN A 1 223 ? 1.526 -4.396 -11.431 1.00 91.12 223 ASN A N 1
ATOM 1754 C CA . ASN A 1 223 ? 1.093 -3.234 -10.654 1.00 91.12 223 ASN A CA 1
ATOM 1755 C C . ASN A 1 223 ? 1.959 -3.032 -9.400 1.00 91.12 223 ASN A C 1
ATOM 1757 O O . ASN A 1 223 ? 2.261 -1.898 -9.061 1.00 91.12 223 ASN A O 1
ATOM 1761 N N . ALA A 1 224 ? 2.414 -4.103 -8.743 1.00 92.38 224 ALA A N 1
ATOM 1762 C CA . ALA A 1 224 ? 3.270 -3.987 -7.562 1.00 92.38 224 ALA A CA 1
ATOM 1763 C C . ALA A 1 224 ? 4.669 -3.479 -7.895 1.00 92.38 224 ALA A C 1
ATOM 1765 O O . ALA A 1 224 ? 5.212 -2.676 -7.138 1.00 92.38 224 ALA A O 1
ATOM 1766 N N . ALA A 1 225 ? 5.220 -3.879 -9.039 1.00 92.81 225 ALA A N 1
ATOM 1767 C CA . ALA A 1 225 ? 6.481 -3.342 -9.532 1.00 92.81 225 ALA A CA 1
ATOM 1768 C C . ALA A 1 225 ? 6.360 -1.864 -9.942 1.00 92.81 225 ALA A C 1
ATOM 1770 O O . ALA A 1 225 ? 7.220 -1.063 -9.575 1.00 92.81 225 ALA A O 1
ATOM 1771 N N . ILE A 1 226 ? 5.280 -1.482 -10.642 1.00 93.12 226 ILE A N 1
ATOM 1772 C CA . ILE A 1 226 ? 5.013 -0.078 -11.004 1.00 93.12 226 ILE A CA 1
ATOM 1773 C C . ILE A 1 226 ? 4.852 0.767 -9.744 1.00 93.12 226 ILE A C 1
ATOM 1775 O O . ILE A 1 226 ? 5.469 1.823 -9.636 1.00 93.12 226 ILE A O 1
ATOM 1779 N N . ASP A 1 227 ? 4.057 0.310 -8.778 1.00 93.31 227 ASP A N 1
ATOM 1780 C CA . ASP A 1 227 ? 3.816 1.065 -7.553 1.00 93.31 227 ASP A CA 1
ATOM 1781 C C . ASP A 1 227 ? 5.109 1.202 -6.735 1.00 93.31 227 ASP A C 1
ATOM 1783 O O . ASP A 1 227 ? 5.406 2.289 -6.246 1.00 93.31 227 ASP A O 1
ATOM 1787 N N . ALA A 1 228 ? 5.921 0.142 -6.647 1.00 94.94 228 ALA A N 1
ATOM 1788 C CA . ALA A 1 228 ? 7.230 0.182 -5.997 1.00 94.94 228 ALA A CA 1
ATOM 1789 C C . ALA A 1 228 ? 8.176 1.194 -6.663 1.00 94.94 228 ALA A C 1
ATOM 1791 O O . ALA A 1 228 ? 8.840 1.968 -5.974 1.00 94.94 228 ALA A O 1
ATOM 1792 N N . LEU A 1 229 ? 8.211 1.239 -7.997 1.00 94.25 229 LEU A N 1
ATOM 1793 C CA . LEU A 1 229 ? 8.967 2.248 -8.739 1.00 94.25 229 LEU A CA 1
ATOM 1794 C C . LEU A 1 229 ? 8.447 3.664 -8.454 1.00 94.25 229 LEU A C 1
ATOM 1796 O O . LEU A 1 229 ? 9.224 4.536 -8.069 1.00 94.25 229 LEU A O 1
ATOM 1800 N N . CYS A 1 230 ? 7.141 3.887 -8.608 1.00 93.56 230 CYS A N 1
ATOM 1801 C CA . CYS A 1 230 ? 6.530 5.202 -8.417 1.00 93.56 230 CYS A CA 1
ATOM 1802 C C . CYS A 1 230 ? 6.779 5.730 -7.001 1.00 93.56 230 CYS A C 1
ATOM 1804 O O . CYS A 1 230 ? 7.139 6.888 -6.837 1.00 93.56 230 CYS A O 1
ATOM 1806 N N . ILE A 1 231 ? 6.659 4.872 -5.986 1.00 93.50 231 ILE A N 1
ATOM 1807 C CA . ILE A 1 231 ? 6.934 5.235 -4.594 1.00 93.50 231 ILE A CA 1
ATOM 1808 C C . ILE A 1 231 ? 8.420 5.500 -4.365 1.00 93.50 231 ILE A C 1
ATOM 1810 O O . ILE A 1 231 ? 8.751 6.418 -3.623 1.00 93.50 231 ILE A O 1
ATOM 1814 N N . THR A 1 232 ? 9.320 4.743 -5.002 1.00 94.12 232 THR A N 1
ATOM 1815 C CA . THR A 1 232 ? 10.769 5.001 -4.905 1.00 94.12 232 THR A CA 1
ATOM 1816 C C . THR A 1 232 ? 11.091 6.438 -5.311 1.00 94.12 232 THR A C 1
ATOM 1818 O O . THR A 1 232 ? 11.850 7.101 -4.615 1.00 94.12 232 THR A O 1
ATOM 1821 N N . VAL A 1 233 ? 10.477 6.925 -6.393 1.00 92.31 233 VAL A N 1
ATOM 1822 C CA . VAL A 1 233 ? 10.641 8.308 -6.858 1.00 92.31 233 VAL A CA 1
ATOM 1823 C C . VAL A 1 233 ? 9.917 9.294 -5.938 1.00 92.31 233 VAL A C 1
ATOM 1825 O O . VAL A 1 233 ? 10.524 10.241 -5.447 1.00 92.31 233 VAL A O 1
ATOM 1828 N N . ALA A 1 234 ? 8.640 9.036 -5.656 1.00 91.75 234 ALA A N 1
ATOM 1829 C CA . ALA A 1 234 ? 7.766 9.957 -4.936 1.00 91.75 234 ALA A CA 1
ATOM 1830 C C . ALA A 1 234 ? 8.165 10.191 -3.469 1.00 91.75 234 ALA A C 1
ATOM 1832 O O . ALA A 1 234 ? 7.758 11.180 -2.869 1.00 91.75 234 ALA A O 1
ATOM 1833 N N . ARG A 1 235 ? 8.978 9.303 -2.880 1.00 90.56 235 ARG A N 1
ATOM 1834 C CA . ARG A 1 235 ? 9.576 9.479 -1.542 1.00 90.56 235 ARG A CA 1
ATOM 1835 C C . ARG A 1 235 ? 10.421 10.743 -1.403 1.00 90.56 235 ARG A C 1
ATOM 1837 O O . ARG A 1 235 ? 10.642 11.188 -0.281 1.00 90.56 235 ARG A O 1
ATOM 1844 N N . GLU A 1 236 ? 10.939 11.264 -2.509 1.00 84.50 236 GLU A N 1
ATOM 1845 C CA . GLU A 1 236 ? 11.778 12.463 -2.528 1.00 84.50 236 GLU A CA 1
ATOM 1846 C C . GLU A 1 236 ? 11.005 13.725 -2.944 1.00 84.50 236 GLU A C 1
ATOM 1848 O O . GLU A 1 236 ? 11.577 14.814 -2.945 1.00 84.50 236 GLU A O 1
ATOM 1853 N N . GLY A 1 237 ? 9.734 13.571 -3.321 1.00 84.94 237 GLY A N 1
ATOM 1854 C CA . GLY A 1 237 ? 8.884 14.621 -3.867 1.00 84.94 237 GLY A CA 1
ATOM 1855 C C . GLY A 1 237 ? 8.111 15.416 -2.818 1.00 84.94 237 GLY A C 1
ATOM 1856 O O . GLY A 1 237 ? 7.865 14.946 -1.708 1.00 84.94 237 GLY A O 1
ATOM 1857 N N . GLU A 1 238 ? 7.675 16.622 -3.191 1.00 87.00 238 GLU A N 1
ATOM 1858 C CA . GLU A 1 238 ? 6.811 17.464 -2.345 1.00 87.00 238 GLU A CA 1
ATOM 1859 C C . GLU A 1 238 ? 5.352 16.984 -2.355 1.00 87.00 238 GLU A C 1
ATOM 1861 O O . GLU A 1 238 ? 4.667 17.078 -1.338 1.00 87.00 238 GLU A O 1
ATOM 1866 N N . ASN A 1 239 ? 4.885 16.425 -3.482 1.00 89.00 239 ASN A N 1
ATOM 1867 C CA . ASN A 1 239 ? 3.510 15.945 -3.666 1.00 89.00 239 ASN A CA 1
ATOM 1868 C C . ASN A 1 239 ? 3.493 14.478 -4.128 1.00 89.00 239 ASN A C 1
ATOM 1870 O O . ASN A 1 239 ? 3.239 14.192 -5.304 1.00 89.00 239 ASN A O 1
ATOM 1874 N N . PRO A 1 240 ? 3.726 13.513 -3.217 1.00 90.44 240 PRO A N 1
ATOM 1875 C CA . PRO A 1 240 ? 4.001 12.137 -3.613 1.00 90.44 240 PRO A CA 1
ATOM 1876 C C . PRO A 1 240 ? 2.890 11.460 -4.425 1.00 90.44 240 PRO A C 1
ATOM 1878 O O . PRO A 1 240 ? 3.165 10.671 -5.323 1.00 90.44 240 PRO A O 1
ATOM 1881 N N . LEU A 1 241 ? 1.618 11.753 -4.136 1.00 88.56 241 LEU A N 1
ATOM 1882 C CA . LEU A 1 241 ? 0.497 11.137 -4.855 1.00 88.56 241 LEU A CA 1
ATOM 1883 C C . LEU A 1 241 ? 0.364 11.634 -6.296 1.00 88.56 241 LEU A C 1
ATOM 1885 O O . LEU A 1 241 ? 0.064 10.838 -7.186 1.00 88.56 241 LEU A O 1
ATOM 1889 N N . GLU A 1 242 ? 0.582 12.929 -6.528 1.00 90.06 242 GLU A N 1
ATOM 1890 C CA . GLU A 1 242 ? 0.553 13.500 -7.876 1.00 90.06 242 GLU A CA 1
ATOM 1891 C C . GLU A 1 242 ? 1.706 12.946 -8.711 1.00 90.06 242 GLU A C 1
ATOM 1893 O O . GLU A 1 242 ? 1.515 12.560 -9.866 1.00 90.06 242 GLU A O 1
ATOM 1898 N N . GLU A 1 243 ? 2.884 12.812 -8.099 1.00 91.38 243 GLU A N 1
ATOM 1899 C CA . GLU A 1 243 ? 4.040 12.181 -8.729 1.00 91.38 243 GLU A CA 1
ATOM 1900 C C . GLU A 1 243 ? 3.776 10.712 -9.070 1.00 91.38 243 GLU A C 1
ATOM 1902 O O . GLU A 1 243 ? 4.054 10.290 -10.194 1.00 91.38 243 GLU A O 1
ATOM 1907 N N . ILE A 1 244 ? 3.171 9.939 -8.160 1.00 91.56 244 ILE A N 1
ATOM 1908 C CA . ILE A 1 244 ? 2.778 8.547 -8.430 1.00 91.56 244 ILE A CA 1
ATOM 1909 C C . ILE A 1 244 ? 1.817 8.474 -9.623 1.00 91.56 244 ILE A C 1
ATOM 1911 O O . ILE A 1 244 ? 2.015 7.651 -10.520 1.00 91.56 244 ILE A O 1
ATOM 1915 N N . ALA A 1 245 ? 0.789 9.327 -9.658 1.00 91.06 245 ALA A N 1
ATOM 1916 C CA . ALA A 1 245 ? -0.185 9.349 -10.747 1.00 91.06 245 ALA A CA 1
ATOM 1917 C C . ALA A 1 245 ? 0.473 9.698 -12.094 1.00 91.06 245 ALA A C 1
ATOM 1919 O O . ALA A 1 245 ? 0.226 9.029 -13.103 1.00 91.06 245 ALA A O 1
ATOM 1920 N N . LEU A 1 246 ? 1.362 10.695 -12.100 1.00 91.44 246 LEU A N 1
ATOM 1921 C CA . LEU A 1 246 ? 2.103 11.112 -13.285 1.00 91.44 246 LEU A CA 1
ATOM 1922 C C . LEU A 1 246 ? 3.030 10.005 -13.796 1.00 91.44 246 LEU A C 1
ATOM 1924 O O . LEU A 1 246 ? 3.010 9.683 -14.985 1.00 91.44 246 LEU A O 1
ATOM 1928 N N . LEU A 1 247 ? 3.824 9.399 -12.913 1.00 92.06 247 LEU A N 1
ATOM 1929 C CA . LEU A 1 247 ? 4.769 8.341 -13.270 1.00 92.06 247 LEU A CA 1
ATOM 1930 C C . LEU A 1 247 ? 4.058 7.115 -13.831 1.00 92.06 247 LEU A C 1
ATOM 1932 O O . LEU A 1 247 ? 4.476 6.589 -14.861 1.00 92.06 247 LEU A O 1
ATOM 1936 N N . ARG A 1 248 ? 2.935 6.716 -13.225 1.00 91.81 248 ARG A N 1
ATOM 1937 C CA . ARG A 1 248 ? 2.123 5.589 -13.699 1.00 91.81 248 ARG A CA 1
ATOM 1938 C C . ARG A 1 248 ? 1.625 5.783 -15.135 1.00 91.81 248 ARG A C 1
ATOM 1940 O O . ARG A 1 248 ? 1.456 4.803 -15.850 1.00 91.81 248 ARG A O 1
ATOM 1947 N N . SER A 1 249 ? 1.400 7.026 -15.567 1.00 91.56 249 SER A N 1
ATOM 1948 C CA . SER A 1 249 ? 0.981 7.321 -16.946 1.00 91.56 249 SER A CA 1
ATOM 1949 C C . SER A 1 249 ? 2.117 7.246 -17.974 1.00 91.56 249 SER A C 1
ATOM 1951 O O . SER A 1 249 ? 1.846 7.113 -19.163 1.00 91.56 249 SER A O 1
ATOM 1953 N N . ARG A 1 250 ? 3.378 7.315 -17.525 1.00 93.56 250 ARG A N 1
ATOM 1954 C CA . ARG A 1 250 ? 4.575 7.404 -18.381 1.00 93.56 250 ARG A CA 1
ATOM 1955 C C . ARG A 1 250 ? 5.421 6.137 -18.385 1.00 93.56 250 ARG A C 1
ATOM 1957 O O . ARG A 1 250 ? 6.210 5.947 -19.306 1.00 93.56 250 ARG A O 1
ATOM 1964 N N . PHE A 1 251 ? 5.291 5.301 -17.358 1.00 93.81 251 PHE A N 1
ATOM 1965 C CA . PHE A 1 251 ? 6.082 4.089 -17.174 1.00 93.81 251 PHE A CA 1
ATOM 1966 C C . PHE A 1 251 ? 5.271 2.833 -17.437 1.00 93.81 251 PHE A C 1
ATOM 1968 O O . PHE A 1 251 ? 4.232 2.605 -16.822 1.00 93.81 251 PHE A O 1
ATOM 1975 N N . THR A 1 252 ? 5.800 1.980 -18.307 1.00 95.06 252 THR A N 1
ATOM 1976 C CA . THR A 1 252 ? 5.228 0.665 -18.608 1.00 95.06 252 THR A CA 1
ATOM 1977 C C . THR A 1 252 ? 6.313 -0.404 -18.643 1.00 95.06 252 THR A C 1
ATOM 1979 O O . THR A 1 252 ? 7.499 -0.106 -18.823 1.00 95.06 252 THR A O 1
ATOM 1982 N N . PHE A 1 253 ? 5.906 -1.660 -18.470 1.00 95.62 253 PHE A N 1
ATOM 1983 C CA . PHE A 1 253 ? 6.780 -2.814 -18.635 1.00 95.62 253 PHE A CA 1
ATOM 1984 C C . PHE A 1 253 ? 6.428 -3.555 -19.925 1.00 95.62 253 PHE A C 1
ATOM 1986 O O . PHE A 1 253 ? 5.272 -3.871 -20.195 1.00 95.62 253 PHE A O 1
ATOM 1993 N N . GLY A 1 254 ? 7.445 -3.846 -20.729 1.00 95.88 254 GLY A N 1
ATOM 1994 C CA . GLY A 1 254 ? 7.333 -4.735 -21.871 1.00 95.88 254 GLY A CA 1
ATOM 1995 C C . GLY A 1 254 ? 7.112 -6.179 -21.421 1.00 95.88 254 GLY A C 1
ATOM 1996 O O . GLY A 1 254 ? 7.494 -6.591 -20.324 1.00 95.88 254 GLY A O 1
ATOM 1997 N N . LYS A 1 255 ? 6.522 -6.982 -22.307 1.00 95.62 255 LYS A N 1
ATOM 1998 C CA . LYS A 1 255 ? 6.146 -8.381 -22.033 1.00 95.62 255 LYS A CA 1
ATOM 1999 C C . LYS A 1 255 ? 7.310 -9.282 -21.581 1.00 95.62 255 LYS A C 1
ATOM 2001 O O . LYS A 1 255 ? 7.082 -10.249 -20.863 1.00 95.62 255 LYS A O 1
ATOM 2006 N N . GLU A 1 256 ? 8.542 -8.974 -21.992 1.00 96.88 256 GLU A N 1
ATOM 2007 C CA . GLU A 1 256 ? 9.736 -9.770 -21.673 1.00 96.88 256 GLU A CA 1
ATOM 2008 C C . GLU A 1 256 ? 10.411 -9.338 -20.363 1.00 96.88 256 GLU A C 1
ATOM 2010 O O . GLU A 1 256 ? 11.349 -9.996 -19.896 1.00 96.88 256 GLU A O 1
ATOM 2015 N N . PHE A 1 257 ? 9.938 -8.264 -19.726 1.00 96.38 257 PHE A N 1
ATOM 2016 C CA . PHE A 1 257 ? 10.584 -7.719 -18.543 1.00 96.38 257 PHE A CA 1
ATOM 2017 C C . PHE A 1 257 ? 10.521 -8.673 -17.354 1.00 96.38 257 PHE A C 1
ATOM 2019 O O . PHE A 1 257 ? 11.559 -9.102 -16.859 1.00 96.38 257 PHE A O 1
ATOM 2026 N N . PHE A 1 258 ? 9.323 -9.065 -16.918 1.00 95.88 258 PHE A N 1
ATOM 2027 C CA . PHE A 1 258 ? 9.184 -9.973 -15.776 1.00 95.88 258 PHE A CA 1
ATOM 2028 C C . PHE A 1 258 ? 9.799 -11.360 -16.027 1.00 95.88 258 PHE A C 1
ATOM 2030 O O . PHE A 1 258 ? 10.514 -11.839 -15.143 1.00 95.88 258 PHE A O 1
ATOM 2037 N N . PRO A 1 259 ? 9.627 -11.997 -17.207 1.00 96.19 259 PRO A N 1
ATOM 2038 C CA . PRO A 1 259 ? 10.331 -13.239 -17.527 1.00 96.19 259 PRO A CA 1
ATOM 2039 C C . PRO A 1 259 ? 11.856 -13.127 -17.401 1.00 96.19 259 PRO A C 1
ATOM 2041 O O . PRO A 1 259 ? 12.499 -14.002 -16.814 1.00 96.19 259 PRO A O 1
ATOM 2044 N N . SER A 1 260 ? 12.447 -12.042 -17.909 1.00 97.19 260 SER A N 1
ATOM 2045 C CA . SER A 1 260 ? 13.895 -11.827 -17.832 1.00 97.19 260 SER A CA 1
ATOM 2046 C C . SER A 1 260 ? 14.367 -11.469 -16.416 1.00 97.19 260 SER A C 1
ATOM 2048 O O . SER A 1 260 ? 15.352 -12.038 -15.942 1.00 97.19 260 SER A O 1
ATOM 2050 N N . ALA A 1 261 ? 13.627 -10.633 -15.683 1.00 96.81 261 ALA A N 1
ATOM 2051 C CA . ALA A 1 261 ? 13.896 -10.329 -14.278 1.00 96.81 261 ALA A CA 1
ATOM 2052 C C . ALA A 1 261 ? 13.880 -11.599 -13.409 1.00 96.81 261 ALA A C 1
ATOM 2054 O O . ALA A 1 261 ? 14.808 -11.832 -12.630 1.00 96.81 261 ALA A O 1
ATOM 2055 N N . HIS A 1 262 ? 12.885 -12.470 -13.601 1.00 96.25 262 HIS A N 1
ATOM 2056 C CA . HIS A 1 262 ? 12.802 -13.768 -12.933 1.00 96.25 262 HIS A CA 1
ATOM 2057 C C . HIS A 1 262 ? 13.996 -14.662 -13.271 1.00 96.25 262 HIS A C 1
ATOM 2059 O O . HIS A 1 262 ? 14.673 -15.155 -12.370 1.00 96.25 262 HIS A O 1
ATOM 2065 N N . LYS A 1 263 ? 14.314 -14.816 -14.563 1.00 96.62 263 LYS A N 1
ATOM 2066 C CA . LYS A 1 263 ? 15.470 -15.597 -15.034 1.00 96.62 263 LYS A CA 1
ATOM 2067 C C . LYS A 1 263 ? 16.786 -15.160 -14.378 1.00 96.62 263 LYS A C 1
ATOM 2069 O O . LYS A 1 263 ? 17.644 -16.001 -14.122 1.00 96.62 263 LYS A O 1
ATOM 2074 N N . HIS A 1 264 ? 16.951 -13.866 -14.111 1.00 96.81 264 HIS A N 1
ATOM 2075 C CA . HIS A 1 264 ? 18.171 -13.294 -13.535 1.00 96.81 264 HIS A CA 1
ATOM 2076 C C . HIS A 1 264 ? 18.142 -13.147 -11.998 1.00 96.81 264 HIS A C 1
ATOM 2078 O O . HIS A 1 264 ? 19.103 -12.647 -11.402 1.00 96.81 264 HIS A O 1
ATOM 2084 N N . GLY A 1 265 ? 17.079 -13.625 -11.340 1.00 95.94 265 GLY A N 1
ATOM 2085 C CA . GLY A 1 265 ? 16.947 -13.654 -9.879 1.00 95.94 265 GLY A CA 1
ATOM 2086 C C . GLY A 1 265 ? 16.442 -12.353 -9.245 1.00 95.94 265 GLY A C 1
ATOM 2087 O O . GLY A 1 265 ? 16.414 -12.242 -8.023 1.00 95.94 265 GLY A O 1
ATOM 2088 N N . PHE A 1 266 ? 15.985 -11.384 -10.041 1.00 96.56 266 PHE A N 1
ATOM 2089 C CA . PHE A 1 266 ? 15.465 -10.090 -9.573 1.00 96.56 266 PHE A CA 1
ATOM 2090 C C . PHE A 1 266 ? 14.026 -10.164 -9.035 1.00 96.56 266 PHE A C 1
ATOM 2092 O O . PHE A 1 266 ? 13.373 -9.141 -8.876 1.00 96.56 266 PHE A O 1
ATOM 2099 N N . MET A 1 267 ? 13.519 -11.366 -8.759 1.00 94.38 267 MET A N 1
ATOM 2100 C CA . MET A 1 267 ? 12.206 -11.575 -8.136 1.00 94.38 267 MET A CA 1
ATOM 2101 C C . MET A 1 267 ? 12.306 -12.089 -6.697 1.00 94.38 267 MET A C 1
ATOM 2103 O O . MET A 1 267 ? 11.302 -12.115 -5.995 1.00 94.38 267 MET A O 1
ATOM 2107 N N . HIS A 1 268 ? 13.501 -12.491 -6.251 1.00 93.44 268 HIS A N 1
ATOM 2108 C CA . HIS A 1 268 ? 13.695 -13.145 -4.949 1.00 93.44 268 HIS A CA 1
ATOM 2109 C C . HIS A 1 268 ? 14.898 -12.599 -4.163 1.00 93.44 268 HIS A C 1
ATOM 2111 O O . HIS A 1 268 ? 15.002 -12.824 -2.962 1.00 93.44 268 HIS A O 1
ATOM 2117 N N . ASP A 1 269 ? 15.810 -11.881 -4.822 1.00 96.19 269 ASP A N 1
ATOM 2118 C CA . ASP A 1 269 ? 16.999 -11.292 -4.204 1.00 96.19 269 ASP A CA 1
ATOM 2119 C C . ASP A 1 269 ? 16.754 -9.800 -3.913 1.00 96.19 269 ASP A C 1
ATOM 2121 O O . ASP A 1 269 ? 16.809 -8.955 -4.809 1.00 96.19 269 ASP A O 1
ATOM 2125 N N . HIS A 1 270 ? 16.451 -9.477 -2.651 1.00 95.25 270 HIS A N 1
ATOM 2126 C CA . HIS A 1 270 ? 16.132 -8.114 -2.206 1.00 95.25 270 HIS A CA 1
ATOM 2127 C C . HIS A 1 270 ? 17.242 -7.088 -2.527 1.00 95.25 270 HIS A C 1
ATOM 2129 O O . HIS A 1 270 ? 16.927 -6.031 -3.080 1.00 95.25 270 HIS A O 1
ATOM 2135 N N . PRO A 1 271 ? 18.538 -7.356 -2.260 1.00 96.69 271 PRO A N 1
ATOM 2136 C CA . PRO A 1 271 ? 19.629 -6.501 -2.730 1.00 96.69 271 PRO A CA 1
ATOM 2137 C C . PRO A 1 271 ? 19.603 -6.212 -4.237 1.00 96.69 271 PRO A C 1
ATOM 2139 O O . PRO A 1 271 ? 19.767 -5.055 -4.636 1.00 96.69 271 PRO A O 1
ATOM 2142 N N . LYS A 1 272 ? 19.376 -7.226 -5.083 1.00 97.12 272 LYS A N 1
ATOM 2143 C CA . LYS A 1 272 ? 19.260 -7.030 -6.540 1.00 97.12 272 LYS A CA 1
ATOM 2144 C C . LYS A 1 272 ? 18.040 -6.197 -6.916 1.00 97.12 272 LYS A C 1
ATOM 2146 O O . LYS A 1 272 ? 18.156 -5.280 -7.726 1.00 97.12 272 LYS A O 1
ATOM 2151 N N . ILE A 1 273 ? 16.894 -6.470 -6.297 1.00 97.12 273 ILE A N 1
ATOM 2152 C CA . ILE A 1 273 ? 15.664 -5.700 -6.499 1.00 97.12 273 ILE A CA 1
ATOM 2153 C C . ILE A 1 273 ? 15.889 -4.223 -6.169 1.00 97.12 273 ILE A C 1
ATOM 2155 O O . ILE A 1 273 ? 15.495 -3.360 -6.944 1.00 97.12 273 ILE A O 1
ATOM 2159 N N . ASN A 1 274 ? 16.571 -3.917 -5.065 1.00 96.75 274 ASN A N 1
ATOM 2160 C CA . ASN A 1 274 ? 16.846 -2.534 -4.675 1.00 96.75 274 ASN A CA 1
ATOM 2161 C C . ASN A 1 274 ? 17.742 -1.803 -5.687 1.00 96.75 274 ASN A C 1
ATOM 2163 O O . ASN A 1 274 ? 17.503 -0.632 -5.983 1.00 96.75 274 ASN A O 1
ATOM 2167 N N . LYS A 1 275 ? 18.740 -2.484 -6.269 1.00 97.31 275 LYS A N 1
ATOM 2168 C CA . LYS A 1 275 ? 19.538 -1.920 -7.373 1.00 97.31 275 LYS A CA 1
ATOM 2169 C C . LYS A 1 275 ? 18.682 -1.655 -8.612 1.00 97.31 275 LYS A C 1
ATOM 2171 O O . LYS A 1 275 ? 18.803 -0.594 -9.218 1.00 97.31 275 LYS A O 1
ATOM 2176 N N . LEU A 1 276 ? 17.799 -2.591 -8.962 1.00 97.12 276 LEU A N 1
ATOM 2177 C CA . LEU A 1 276 ? 16.891 -2.454 -10.101 1.00 97.12 276 LEU A CA 1
ATOM 2178 C C . LEU A 1 276 ? 15.900 -1.302 -9.902 1.00 97.12 276 LEU A C 1
ATOM 2180 O O . LEU A 1 276 ? 15.758 -0.468 -10.788 1.00 97.12 276 LEU A O 1
ATOM 2184 N N . LEU A 1 277 ? 15.275 -1.204 -8.727 1.00 96.56 277 LEU A N 1
ATOM 2185 C CA . LEU A 1 277 ? 14.398 -0.089 -8.361 1.00 96.56 277 LEU A CA 1
ATOM 2186 C C . LEU A 1 277 ? 15.122 1.253 -8.478 1.00 96.56 277 LEU A C 1
ATOM 2188 O O . LEU A 1 277 ? 14.571 2.189 -9.054 1.00 96.56 277 LEU A O 1
ATOM 2192 N N . ARG A 1 278 ? 16.371 1.332 -8.004 1.00 95.88 278 ARG A N 1
ATOM 2193 C CA . ARG A 1 278 ? 17.199 2.534 -8.141 1.00 95.88 278 ARG A CA 1
ATOM 2194 C C . ARG A 1 278 ? 17.442 2.895 -9.607 1.00 95.88 278 ARG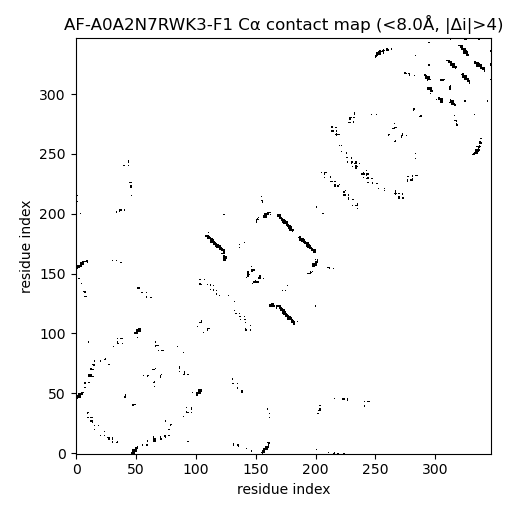 A C 1
ATOM 2196 O O . ARG A 1 278 ? 17.176 4.031 -9.984 1.00 95.88 278 ARG A O 1
ATOM 2203 N N . ALA A 1 279 ? 17.869 1.944 -10.433 1.00 96.50 279 ALA A N 1
ATOM 2204 C CA . ALA A 1 279 ? 18.093 2.162 -11.863 1.00 96.50 279 ALA A CA 1
ATOM 2205 C C . ALA A 1 279 ? 16.810 2.614 -12.588 1.00 96.50 279 ALA A C 1
ATOM 2207 O O . ALA A 1 279 ? 16.818 3.579 -13.350 1.00 96.50 279 ALA A O 1
ATOM 2208 N N . CYS A 1 280 ? 15.673 1.977 -12.299 1.00 95.06 280 CYS A N 1
ATOM 2209 C CA . CYS A 1 280 ? 14.376 2.398 -12.824 1.00 95.06 280 CYS A CA 1
ATOM 2210 C C . CYS A 1 280 ? 13.999 3.813 -12.356 1.00 95.06 280 CYS A C 1
ATOM 2212 O O . CYS A 1 280 ? 13.475 4.599 -13.144 1.00 95.06 280 CYS A O 1
ATOM 2214 N N . SER A 1 281 ? 14.270 4.154 -11.092 1.00 93.94 281 SER A N 1
ATOM 2215 C CA . SER A 1 281 ? 13.988 5.488 -10.555 1.00 93.94 281 SER A CA 1
ATOM 2216 C C . SER A 1 281 ? 14.852 6.552 -11.231 1.00 93.94 281 SER A C 1
ATOM 2218 O O . SER A 1 281 ? 14.325 7.575 -11.658 1.00 93.94 281 SER A O 1
ATOM 2220 N N . ASP A 1 282 ? 16.140 6.270 -11.452 1.00 94.56 282 ASP A N 1
ATOM 2221 C CA . ASP A 1 282 ? 17.060 7.153 -12.169 1.00 94.56 282 ASP A CA 1
ATOM 2222 C C . ASP A 1 282 ? 16.551 7.430 -13.590 1.00 94.56 282 ASP A C 1
ATOM 2224 O O . ASP A 1 282 ? 16.512 8.584 -14.025 1.00 94.56 282 ASP A O 1
ATOM 2228 N N . LEU A 1 283 ? 16.058 6.398 -14.285 1.00 94.25 283 LEU A N 1
ATOM 2229 C CA . LEU A 1 283 ? 15.413 6.554 -15.590 1.00 94.25 283 LEU A CA 1
ATOM 2230 C C . LEU A 1 283 ? 14.160 7.432 -15.529 1.00 94.25 283 LEU A C 1
ATOM 2232 O O . LEU A 1 283 ? 13.952 8.256 -16.422 1.00 94.25 283 LEU A O 1
ATOM 2236 N N . ALA A 1 284 ? 13.344 7.273 -14.487 1.00 91.81 284 ALA A N 1
ATOM 2237 C CA . ALA A 1 284 ? 12.081 7.985 -14.330 1.00 91.81 284 ALA A CA 1
ATOM 2238 C C . ALA A 1 284 ? 12.233 9.486 -14.138 1.00 91.81 284 ALA A C 1
ATOM 2240 O O . ALA A 1 284 ? 11.478 10.260 -14.728 1.00 91.81 284 ALA A O 1
ATOM 2241 N N . VAL A 1 285 ? 13.243 9.896 -13.377 1.00 91.56 285 VAL A N 1
ATOM 2242 C CA . VAL A 1 285 ? 13.521 11.314 -13.122 1.00 91.56 285 VAL A CA 1
ATOM 2243 C C . VAL A 1 285 ? 14.654 11.877 -13.977 1.00 91.56 285 VAL A C 1
ATOM 2245 O O . VAL A 1 285 ? 15.018 13.041 -13.831 1.00 91.56 285 VAL A O 1
ATOM 2248 N N . GLY A 1 286 ? 15.219 11.080 -14.885 1.00 92.00 286 GLY A N 1
ATOM 2249 C CA . GLY A 1 286 ? 16.305 11.513 -15.762 1.00 92.00 286 GLY A CA 1
ATOM 2250 C C . GLY A 1 286 ? 17.615 11.802 -15.024 1.00 92.00 286 GLY A C 1
ATOM 2251 O O . GLY A 1 286 ? 18.352 12.709 -15.412 1.00 92.00 286 GLY A O 1
ATOM 2252 N N . ARG A 1 287 ? 17.911 11.049 -13.962 1.00 92.12 287 ARG A N 1
ATOM 2253 C CA . ARG A 1 287 ? 19.174 11.112 -13.213 1.00 92.12 287 ARG A CA 1
ATOM 2254 C C . ARG A 1 287 ? 20.154 10.055 -13.723 1.00 92.12 287 ARG A C 1
ATOM 2256 O O . ARG A 1 287 ? 19.772 9.115 -14.410 1.00 92.12 287 ARG A O 1
ATOM 2263 N N . ASN A 1 288 ? 21.442 10.245 -13.430 1.00 90.06 288 ASN A N 1
ATOM 2264 C CA . ASN A 1 288 ? 22.521 9.313 -13.793 1.00 90.06 288 ASN A CA 1
ATOM 2265 C C . ASN A 1 288 ? 22.523 8.884 -15.275 1.00 90.06 288 ASN A C 1
ATOM 2267 O O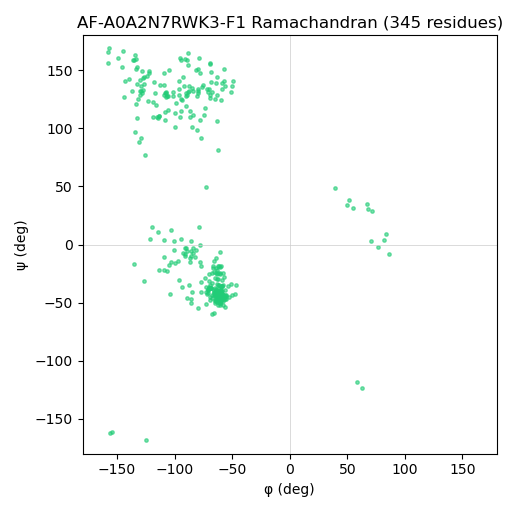 . ASN A 1 288 ? 22.929 7.777 -15.618 1.00 90.06 288 ASN A O 1
ATOM 2271 N N . LEU A 1 289 ? 22.125 9.786 -16.180 1.00 88.44 289 LEU A N 1
ATOM 2272 C CA . LEU A 1 289 ? 22.016 9.497 -17.616 1.00 88.44 289 LEU A CA 1
ATOM 2273 C C . LEU A 1 289 ? 23.356 9.168 -18.290 1.00 88.44 289 LEU A C 1
ATOM 2275 O O . LEU A 1 289 ? 23.360 8.679 -19.414 1.00 88.44 289 LEU A O 1
ATOM 2279 N N . ALA A 1 290 ? 24.488 9.396 -17.617 1.00 93.00 290 ALA A N 1
ATOM 2280 C CA . ALA A 1 290 ? 25.793 8.919 -18.073 1.00 93.00 290 ALA A CA 1
ATOM 2281 C C . ALA A 1 290 ? 25.859 7.381 -18.175 1.00 93.00 290 ALA A C 1
ATOM 2283 O O . ALA A 1 290 ? 26.619 6.871 -18.994 1.00 93.00 290 ALA A O 1
ATOM 2284 N N . ASN A 1 291 ? 25.027 6.672 -17.404 1.00 93.38 291 ASN A N 1
ATOM 2285 C CA . ASN A 1 291 ? 24.870 5.215 -17.454 1.00 93.38 291 ASN A CA 1
ATOM 2286 C C . ASN A 1 291 ? 23.881 4.766 -18.543 1.00 93.38 291 ASN A C 1
ATOM 2288 O O . ASN A 1 291 ? 23.644 3.574 -18.716 1.00 93.38 291 ASN A O 1
ATOM 2292 N N . SER A 1 292 ? 23.256 5.708 -19.257 1.00 95.19 292 SER A N 1
ATOM 2293 C CA . SER A 1 292 ? 22.355 5.409 -20.364 1.00 95.19 292 SER A CA 1
ATOM 2294 C C . SER A 1 292 ? 23.094 5.484 -21.694 1.00 95.19 292 SER A C 1
ATOM 2296 O O . SER A 1 292 ? 23.696 6.498 -22.049 1.00 95.19 292 SER A O 1
ATOM 2298 N N . HIS A 1 293 ? 22.971 4.431 -22.496 1.00 95.06 293 HIS A N 1
ATOM 2299 C CA . HIS A 1 293 ? 23.588 4.350 -23.814 1.00 95.06 293 HIS A CA 1
ATOM 2300 C C . HIS A 1 293 ? 22.554 4.008 -24.883 1.00 95.06 293 HIS A C 1
ATOM 2302 O O . HIS A 1 293 ? 21.637 3.218 -24.659 1.00 95.06 293 HIS A O 1
ATOM 2308 N N . ALA A 1 294 ? 22.712 4.580 -26.076 1.00 95.81 294 ALA A N 1
ATOM 2309 C CA . ALA A 1 294 ? 21.884 4.219 -27.219 1.00 95.81 294 ALA A CA 1
ATOM 2310 C C . ALA A 1 294 ? 22.110 2.745 -27.585 1.00 95.81 294 ALA A C 1
ATOM 2312 O O . ALA A 1 294 ? 23.250 2.320 -27.795 1.00 95.81 294 ALA A O 1
ATOM 2313 N N . LEU A 1 295 ? 21.027 1.976 -27.703 1.00 95.38 295 LEU A N 1
ATOM 2314 C CA . LEU A 1 295 ? 21.097 0.603 -28.185 1.00 95.38 295 LEU A CA 1
ATOM 2315 C C . LEU A 1 295 ? 21.093 0.625 -29.719 1.00 95.38 295 LEU A C 1
ATOM 2317 O O . LEU A 1 295 ? 20.111 1.021 -30.350 1.00 95.38 295 LEU A O 1
ATOM 2321 N N . ARG A 1 296 ? 22.221 0.256 -30.327 1.00 94.69 296 ARG A N 1
ATOM 2322 C CA . ARG A 1 296 ? 22.459 0.387 -31.773 1.00 94.69 296 ARG A CA 1
ATOM 2323 C C . ARG A 1 296 ? 22.116 -0.891 -32.537 1.00 94.69 296 ARG A C 1
ATOM 2325 O O . ARG A 1 296 ? 21.984 -1.978 -31.975 1.00 94.69 296 ARG A O 1
ATOM 2332 N N . SER A 1 297 ? 21.878 -0.746 -33.835 1.00 89.94 297 SER A N 1
ATOM 2333 C CA . SER A 1 297 ? 21.539 -1.855 -34.739 1.00 89.94 297 SER A CA 1
ATOM 2334 C C . SER A 1 297 ? 22.705 -2.829 -34.939 1.00 89.94 297 SER A C 1
ATOM 2336 O O . SER A 1 297 ? 22.467 -4.032 -35.024 1.00 89.94 297 SER A O 1
ATOM 2338 N N . GLY A 1 298 ? 23.944 -2.332 -34.916 1.00 84.12 298 GLY A N 1
ATOM 2339 C CA . GLY A 1 298 ? 25.171 -3.125 -34.986 1.00 84.12 298 GLY A CA 1
ATOM 2340 C C . GLY A 1 298 ? 26.136 -2.875 -33.818 1.00 84.12 298 GLY A C 1
ATOM 2341 O O . GLY A 1 298 ? 25.769 -2.294 -32.795 1.00 84.12 298 GLY A O 1
ATOM 2342 N N . ARG A 1 299 ? 27.367 -3.390 -33.952 1.00 78.94 299 ARG A N 1
ATOM 2343 C CA . ARG A 1 299 ? 28.420 -3.356 -32.915 1.00 78.94 299 ARG A CA 1
ATOM 2344 C C . ARG A 1 299 ? 29.262 -2.073 -32.933 1.00 78.94 299 ARG A C 1
ATOM 2346 O O . ARG A 1 299 ? 30.018 -1.839 -31.994 1.00 78.94 299 ARG A O 1
ATOM 2353 N N . GLY A 1 300 ? 29.192 -1.291 -34.006 1.00 81.12 300 GLY A N 1
ATOM 2354 C CA . GLY A 1 300 ? 29.968 -0.077 -34.212 1.00 81.12 300 GLY A CA 1
ATOM 2355 C C . GLY A 1 300 ? 29.372 1.137 -33.502 1.00 81.12 300 GLY A C 1
ATOM 2356 O O . GLY A 1 300 ? 28.157 1.269 -33.349 1.00 81.12 300 GLY A O 1
ATOM 2357 N N . GLY A 1 301 ? 30.242 2.068 -33.102 1.00 82.31 301 GLY A N 1
ATOM 2358 C CA . GLY A 1 301 ? 29.827 3.350 -32.522 1.00 82.31 301 GLY A CA 1
ATOM 2359 C C . GLY A 1 301 ? 29.014 4.222 -33.486 1.00 82.31 301 GLY A C 1
ATOM 2360 O O . GLY A 1 301 ? 28.199 5.021 -33.031 1.00 82.31 301 GLY A O 1
ATOM 2361 N N . ASP A 1 302 ? 29.181 4.014 -34.793 1.00 88.50 302 ASP A N 1
ATOM 2362 C CA . ASP A 1 302 ? 28.481 4.750 -35.852 1.00 88.50 302 ASP A CA 1
ATOM 2363 C C . ASP A 1 302 ? 27.172 4.082 -36.296 1.00 88.50 302 ASP A C 1
ATOM 2365 O O . ASP A 1 302 ? 26.398 4.683 -37.042 1.00 88.50 302 ASP A O 1
ATOM 2369 N N . ASP A 1 303 ? 26.880 2.863 -35.824 1.00 91.62 303 ASP A N 1
ATOM 2370 C CA . ASP A 1 303 ? 25.654 2.166 -36.208 1.00 91.62 303 ASP A CA 1
ATOM 2371 C C . ASP A 1 303 ? 24.421 2.932 -35.709 1.00 91.62 303 ASP A C 1
ATOM 2373 O O . ASP A 1 303 ? 24.408 3.414 -34.568 1.00 91.62 303 ASP A O 1
ATOM 2377 N N . PRO A 1 304 ? 23.349 3.044 -36.512 1.00 93.94 304 PRO A N 1
ATOM 2378 C CA . PRO A 1 304 ? 22.177 3.801 -36.107 1.00 93.94 304 PRO A CA 1
ATOM 2379 C C . PRO A 1 304 ? 21.529 3.174 -34.870 1.00 93.94 304 PRO A C 1
ATOM 2381 O O . PRO A 1 304 ? 21.491 1.946 -34.715 1.00 93.94 304 PRO A O 1
ATOM 2384 N N . GLN A 1 305 ? 21.006 4.032 -33.991 1.00 97.12 305 GLN A N 1
ATOM 2385 C CA . GLN A 1 305 ? 20.191 3.616 -32.851 1.00 97.12 305 GLN A CA 1
ATOM 2386 C C . GLN A 1 305 ? 18.962 2.848 -33.351 1.00 97.12 305 GLN A C 1
ATOM 2388 O O . GLN A 1 305 ? 18.351 3.237 -34.346 1.00 97.12 305 GLN A O 1
ATOM 2393 N N . ARG A 1 306 ? 18.588 1.765 -32.664 1.00 96.75 306 ARG A N 1
ATOM 2394 C CA . ARG A 1 306 ? 17.368 1.024 -32.998 1.00 96.75 306 ARG A CA 1
ATOM 2395 C C . ARG A 1 306 ? 16.142 1.874 -32.683 1.00 96.75 306 ARG A C 1
ATOM 2397 O O . ARG A 1 306 ? 16.090 2.543 -31.648 1.00 96.75 306 ARG A O 1
ATOM 2404 N N . THR A 1 307 ? 15.150 1.810 -33.561 1.00 97.19 307 THR A N 1
ATOM 2405 C CA . THR A 1 307 ? 13.894 2.547 -33.423 1.00 97.19 307 THR A CA 1
ATOM 2406 C C . THR A 1 307 ? 12.685 1.649 -33.669 1.00 97.19 307 THR A C 1
ATOM 2408 O O . THR A 1 307 ? 12.764 0.663 -34.403 1.00 97.19 307 THR A O 1
ATOM 2411 N N . ARG A 1 308 ? 11.558 2.002 -33.045 1.00 96.12 308 ARG A N 1
ATOM 2412 C CA . ARG A 1 308 ? 10.230 1.405 -33.247 1.00 96.12 308 ARG A CA 1
ATOM 2413 C C . ARG A 1 308 ? 9.236 2.549 -33.444 1.00 96.12 308 ARG A C 1
ATOM 2415 O O . ARG A 1 308 ? 8.680 3.075 -32.483 1.00 96.12 308 ARG A O 1
ATOM 2422 N N . GLY A 1 309 ? 9.071 2.994 -34.690 1.00 95.94 309 GLY A N 1
ATOM 2423 C CA . GLY A 1 309 ? 8.392 4.262 -34.976 1.00 95.94 309 GLY A CA 1
ATOM 2424 C C . GLY A 1 309 ? 9.168 5.434 -34.367 1.00 95.94 309 GLY A C 1
ATOM 2425 O O . GLY A 1 309 ? 10.360 5.583 -34.629 1.00 95.94 309 GLY A O 1
ATOM 2426 N N . GLU A 1 310 ? 8.509 6.231 -33.527 1.00 97.25 310 GLU A N 1
ATOM 2427 C CA . GLU A 1 310 ? 9.124 7.361 -32.807 1.00 97.25 310 GLU A CA 1
ATOM 2428 C C . GLU A 1 310 ? 9.951 6.936 -31.583 1.00 97.25 310 GLU A C 1
ATOM 2430 O O . GLU A 1 310 ? 10.758 7.710 -31.065 1.00 97.25 310 GLU A O 1
ATOM 2435 N N . TRP A 1 311 ? 9.787 5.691 -31.130 1.00 98.19 311 TRP A N 1
ATOM 2436 C CA . TRP A 1 311 ? 10.483 5.176 -29.961 1.00 98.19 311 TRP A CA 1
ATOM 2437 C C . TRP A 1 311 ? 11.938 4.857 -30.281 1.00 98.19 311 TRP A C 1
ATOM 2439 O O . TRP A 1 311 ? 12.242 4.214 -31.288 1.00 98.19 311 TRP A O 1
ATOM 2449 N N . LYS A 1 312 ? 12.841 5.252 -29.385 1.00 98.19 312 LYS A N 1
ATOM 2450 C CA . LYS A 1 312 ? 14.283 4.993 -29.485 1.00 98.19 312 LYS A CA 1
ATOM 2451 C C . LYS A 1 312 ? 14.714 3.976 -28.435 1.00 98.19 312 LYS A C 1
ATOM 2453 O O . LYS A 1 312 ? 14.281 4.082 -27.290 1.00 98.19 312 LYS A O 1
ATOM 2458 N N . ALA A 1 313 ? 15.559 3.019 -28.814 1.00 98.06 313 ALA A N 1
ATOM 2459 C CA . ALA A 1 313 ? 16.050 1.977 -27.914 1.00 98.06 313 ALA A CA 1
ATOM 2460 C C . ALA A 1 313 ? 17.273 2.437 -27.117 1.00 98.06 313 ALA A C 1
ATOM 2462 O O . ALA A 1 313 ? 18.243 2.963 -27.673 1.00 98.06 313 ALA A O 1
ATOM 2463 N N . TRP A 1 314 ? 17.265 2.162 -25.825 1.00 97.75 314 TRP A N 1
ATOM 2464 C CA . TRP A 1 314 ? 18.322 2.515 -24.893 1.00 97.75 314 TRP A CA 1
ATOM 2465 C C . TRP A 1 314 ? 18.665 1.323 -24.009 1.00 97.75 314 TRP A C 1
ATOM 2467 O O . TRP A 1 314 ? 17.865 0.403 -23.841 1.00 97.75 314 TRP A O 1
ATOM 2477 N N . ARG A 1 315 ? 19.857 1.372 -23.426 1.00 96.56 315 ARG A N 1
ATOM 2478 C CA . ARG A 1 315 ? 20.250 0.540 -22.293 1.00 96.56 315 ARG A CA 1
ATOM 2479 C C . ARG A 1 315 ? 20.661 1.420 -21.121 1.00 96.56 315 ARG A C 1
ATOM 2481 O O . ARG A 1 315 ? 21.172 2.514 -21.360 1.00 96.56 315 ARG A O 1
ATOM 2488 N N . HIS A 1 316 ? 20.445 0.952 -19.902 1.00 97.44 316 HIS A N 1
ATOM 2489 C CA . HIS A 1 316 ? 20.871 1.612 -18.674 1.00 97.44 316 HIS A CA 1
ATOM 2490 C C . HIS A 1 316 ? 21.462 0.597 -17.706 1.00 97.44 316 HIS A C 1
ATOM 2492 O O . HIS A 1 316 ? 20.859 -0.455 -17.474 1.00 97.44 316 HIS A O 1
ATOM 2498 N N . ASP A 1 317 ? 22.619 0.924 -17.147 1.00 97.62 317 ASP A N 1
ATOM 2499 C CA . ASP A 1 317 ? 23.332 0.038 -16.233 1.00 97.62 317 ASP A CA 1
ATOM 2500 C C . ASP A 1 317 ? 22.567 -0.091 -14.903 1.00 97.62 317 ASP A C 1
ATOM 2502 O O . ASP A 1 317 ? 22.225 0.906 -14.266 1.00 97.62 317 ASP A O 1
ATOM 2506 N N . VAL A 1 318 ? 22.313 -1.326 -14.460 1.00 97.19 318 VAL A N 1
ATOM 2507 C CA . VAL A 1 318 ? 21.807 -1.613 -13.102 1.00 97.19 318 VAL A CA 1
ATOM 2508 C C . VAL A 1 318 ? 22.978 -1.797 -12.149 1.00 97.19 318 VAL A C 1
ATOM 2510 O O . VAL A 1 318 ? 23.001 -1.264 -11.040 1.00 97.19 318 VAL A O 1
ATOM 2513 N N . ASP A 1 319 ? 23.957 -2.573 -12.600 1.00 95.94 319 ASP A N 1
ATOM 2514 C CA . ASP A 1 319 ? 25.278 -2.713 -12.013 1.00 95.94 319 ASP A CA 1
ATOM 2515 C C . ASP A 1 319 ? 26.268 -3.179 -13.095 1.00 95.94 319 ASP A C 1
ATOM 2517 O O . ASP A 1 319 ? 26.011 -3.042 -14.289 1.00 95.94 319 ASP A O 1
ATOM 2521 N N . TYR A 1 320 ? 27.428 -3.703 -12.692 1.00 94.31 320 TYR A N 1
ATOM 2522 C CA . TYR A 1 320 ? 28.442 -4.178 -13.634 1.00 94.31 320 TYR A CA 1
ATOM 2523 C C . TYR A 1 320 ? 27.961 -5.358 -14.502 1.00 94.31 320 TYR A C 1
ATOM 2525 O O . TYR A 1 320 ? 28.419 -5.522 -15.637 1.00 94.31 320 TYR A O 1
ATOM 2533 N N . GLU A 1 321 ? 27.054 -6.186 -13.979 1.00 96.69 321 GLU A N 1
ATOM 2534 C CA . GLU A 1 321 ? 26.632 -7.434 -14.613 1.00 96.69 321 GLU A CA 1
ATOM 2535 C C . GLU A 1 321 ? 25.347 -7.280 -15.426 1.00 96.69 321 GLU A C 1
ATOM 2537 O O . GLU A 1 321 ? 25.188 -7.990 -16.422 1.00 96.69 321 GLU A O 1
ATOM 2542 N N . PHE A 1 322 ? 24.447 -6.377 -15.025 1.00 98.12 322 PHE A N 1
ATOM 2543 C CA . PHE A 1 322 ? 23.098 -6.286 -15.584 1.00 98.12 322 PHE A CA 1
ATOM 2544 C C . PHE A 1 322 ? 22.747 -4.912 -16.154 1.00 98.12 322 PHE A C 1
ATOM 2546 O O . PHE A 1 322 ? 23.093 -3.871 -15.597 1.00 98.12 322 PHE A O 1
ATOM 2553 N N . HIS A 1 323 ? 21.957 -4.937 -17.228 1.00 97.69 323 HIS A N 1
ATOM 2554 C CA . HIS A 1 323 ? 21.430 -3.765 -17.925 1.00 97.69 323 HIS A CA 1
ATOM 2555 C C . HIS A 1 323 ? 19.920 -3.858 -18.085 1.00 97.69 323 HIS A C 1
ATOM 2557 O O . HIS A 1 323 ? 19.386 -4.924 -18.390 1.00 97.69 323 HIS A O 1
ATOM 2563 N N . ILE A 1 324 ? 19.237 -2.724 -17.969 1.00 97.69 324 ILE A N 1
ATOM 2564 C CA . ILE A 1 324 ? 17.856 -2.572 -18.429 1.00 97.69 324 ILE A CA 1
ATOM 2565 C C . ILE A 1 324 ? 17.887 -2.099 -19.871 1.00 97.69 324 ILE A C 1
ATOM 2567 O O . ILE A 1 324 ? 18.490 -1.072 -20.173 1.00 97.69 324 ILE A O 1
ATOM 2571 N N . HIS A 1 325 ? 17.183 -2.790 -20.755 1.00 98.06 325 HIS A N 1
ATOM 2572 C CA . HIS A 1 325 ? 16.854 -2.286 -22.081 1.00 98.06 325 HIS A CA 1
ATOM 2573 C C . HIS A 1 325 ? 15.462 -1.665 -22.068 1.00 98.06 325 HIS A C 1
ATOM 2575 O O . HIS A 1 325 ? 14.514 -2.244 -21.536 1.00 98.06 325 HIS A O 1
ATOM 2581 N N . TYR A 1 326 ? 15.335 -0.477 -22.652 1.00 98.19 326 TYR A N 1
ATOM 2582 C CA . TYR A 1 326 ? 14.085 0.274 -22.641 1.00 98.19 326 TYR A CA 1
ATOM 2583 C C . TYR A 1 326 ? 13.876 1.067 -23.928 1.00 98.19 326 TYR A C 1
ATOM 2585 O O . TYR A 1 326 ? 14.822 1.482 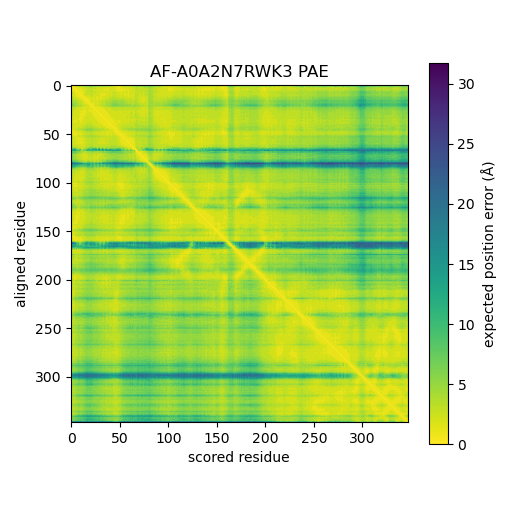-24.604 1.00 98.19 326 TYR A O 1
ATOM 2593 N N . TRP A 1 327 ? 12.611 1.292 -24.256 1.00 98.25 327 TRP A N 1
ATOM 2594 C CA . TRP A 1 327 ? 12.183 2.202 -25.303 1.00 98.25 327 TRP A CA 1
ATOM 2595 C C . TRP A 1 327 ? 11.823 3.551 -24.682 1.00 98.25 327 TRP A C 1
ATOM 2597 O O . TRP A 1 327 ? 11.214 3.606 -23.616 1.00 98.25 327 TRP A O 1
ATOM 2607 N N . LYS A 1 328 ? 12.176 4.646 -25.360 1.00 97.75 328 LYS A N 1
ATOM 2608 C CA . LYS A 1 328 ? 11.813 6.005 -24.939 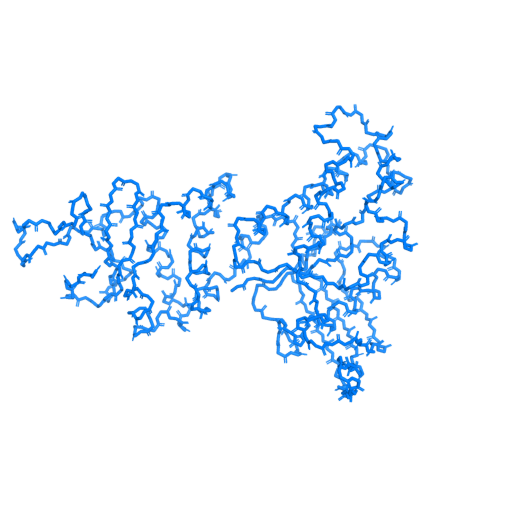1.00 97.75 328 LYS A CA 1
ATOM 2609 C C . LYS A 1 328 ? 11.192 6.807 -26.081 1.00 97.75 328 LYS A C 1
ATOM 2611 O O . LYS A 1 328 ? 11.790 6.866 -27.160 1.00 97.75 328 LYS A O 1
ATOM 2616 N N . ASN A 1 329 ? 10.060 7.462 -25.820 1.00 97.31 329 ASN A N 1
ATOM 2617 C CA . ASN A 1 329 ? 9.452 8.480 -26.682 1.00 97.31 329 ASN A CA 1
ATOM 2618 C C . ASN A 1 329 ? 9.064 9.705 -25.838 1.00 97.31 329 ASN A C 1
ATOM 2620 O O . ASN A 1 329 ? 8.162 9.635 -25.013 1.00 97.31 329 ASN A O 1
ATOM 2624 N N . GLY A 1 330 ? 9.771 10.827 -25.993 1.00 94.44 330 GLY A N 1
ATOM 2625 C CA . GLY A 1 330 ? 9.555 11.995 -25.133 1.00 94.44 330 GLY A CA 1
ATOM 2626 C C . GLY A 1 330 ? 9.771 11.671 -23.646 1.00 94.44 330 GLY A C 1
ATOM 2627 O O . GLY A 1 330 ? 10.883 11.306 -23.246 1.00 94.44 330 GLY A O 1
ATOM 2628 N N . SER A 1 331 ? 8.716 11.832 -22.841 1.00 93.69 331 SER A N 1
ATOM 2629 C CA . SER A 1 331 ? 8.679 11.480 -21.412 1.00 93.69 331 SER A CA 1
ATOM 2630 C C . SER A 1 331 ? 8.295 10.029 -21.135 1.00 93.69 331 SER A C 1
ATOM 2632 O O . SER A 1 331 ? 8.425 9.593 -19.994 1.00 93.69 331 SER A O 1
ATOM 2634 N N . ASP A 1 332 ? 7.819 9.304 -22.144 1.00 96.38 332 ASP A N 1
ATOM 2635 C CA . ASP A 1 332 ? 7.279 7.962 -21.973 1.00 96.38 332 ASP A CA 1
ATOM 2636 C C . ASP A 1 332 ? 8.399 6.931 -22.075 1.00 96.38 332 ASP A C 1
ATOM 2638 O O . ASP A 1 332 ? 9.287 7.018 -22.937 1.00 96.38 332 ASP A O 1
ATOM 2642 N N . ILE A 1 333 ? 8.370 5.962 -21.162 1.00 96.81 333 ILE A N 1
ATOM 2643 C CA . ILE A 1 333 ? 9.386 4.929 -20.997 1.00 96.81 333 ILE A CA 1
ATOM 2644 C C . ILE A 1 333 ? 8.696 3.565 -20.906 1.00 96.81 333 ILE A C 1
ATOM 2646 O O . ILE A 1 333 ? 7.839 3.323 -20.056 1.00 96.81 333 ILE A O 1
ATOM 2650 N N . GLU A 1 334 ? 9.114 2.649 -21.775 1.00 97.25 334 GLU A N 1
ATOM 2651 C CA . GLU A 1 334 ? 8.739 1.235 -21.727 1.00 97.25 334 GLU A CA 1
ATOM 2652 C C . GLU A 1 334 ? 9.991 0.423 -21.408 1.00 97.25 334 GLU A C 1
ATOM 2654 O O . GLU A 1 334 ? 10.910 0.324 -22.225 1.00 97.25 334 GLU A O 1
ATOM 2659 N N . ILE A 1 335 ? 10.045 -0.159 -20.214 1.00 97.06 335 ILE A N 1
ATOM 2660 C CA . ILE A 1 335 ? 11.139 -1.038 -19.810 1.00 97.06 335 ILE A CA 1
ATOM 2661 C C . ILE A 1 335 ? 10.914 -2.407 -20.463 1.00 97.06 335 ILE A C 1
ATOM 2663 O O . ILE A 1 335 ? 10.021 -3.140 -20.054 1.00 97.06 335 ILE A O 1
ATOM 2667 N N . SER A 1 336 ? 11.705 -2.754 -21.480 1.00 97.38 336 SER A N 1
ATOM 2668 C CA . SER A 1 336 ? 11.478 -3.944 -22.314 1.00 97.38 336 SER A CA 1
ATOM 2669 C C . SER A 1 336 ? 11.974 -5.227 -21.642 1.00 97.38 336 SER A C 1
ATOM 2671 O O . SER A 1 336 ? 11.201 -6.169 -21.471 1.00 97.38 336 SER A O 1
ATOM 2673 N N . ASN A 1 337 ? 13.247 -5.274 -21.235 1.00 97.25 337 ASN A N 1
ATOM 2674 C CA . ASN A 1 337 ? 13.866 -6.471 -20.665 1.00 97.25 337 ASN A CA 1
ATOM 2675 C C . ASN A 1 337 ? 15.098 -6.158 -19.806 1.00 97.25 337 ASN A C 1
ATOM 2677 O O . ASN A 1 337 ? 15.762 -5.137 -19.980 1.00 97.25 337 ASN A O 1
ATOM 2681 N N . LEU A 1 338 ? 15.404 -7.069 -18.882 1.00 97.62 338 LEU A N 1
ATOM 2682 C CA . LEU A 1 338 ? 16.621 -7.067 -18.077 1.00 97.62 338 LEU A CA 1
ATOM 2683 C C . LEU A 1 338 ? 17.601 -8.091 -18.650 1.00 97.62 338 LEU A C 1
ATOM 2685 O O . LEU A 1 338 ? 17.236 -9.248 -18.847 1.00 97.62 338 LEU A O 1
ATOM 2689 N N . VAL A 1 339 ? 18.840 -7.693 -18.918 1.00 97.62 339 VAL A N 1
ATOM 2690 C CA . VAL A 1 339 ? 19.818 -8.557 -19.589 1.00 97.62 339 VAL A CA 1
ATOM 2691 C C . VAL A 1 339 ? 21.181 -8.531 -18.914 1.00 97.62 339 VAL A C 1
ATOM 2693 O O . VAL A 1 339 ? 21.488 -7.630 -18.138 1.00 97.62 339 VAL A O 1
ATOM 2696 N N . VAL A 1 340 ? 22.013 -9.523 -19.230 1.00 97.25 340 VAL A N 1
ATOM 2697 C CA . VAL A 1 340 ? 23.422 -9.555 -18.819 1.00 97.25 340 VAL A CA 1
ATOM 2698 C C . VAL A 1 340 ? 24.281 -8.647 -19.697 1.00 97.25 340 VAL A C 1
ATOM 2700 O O . VAL A 1 340 ? 23.931 -8.313 -20.831 1.00 97.25 340 VAL A O 1
ATOM 2703 N N . HIS A 1 341 ? 25.457 -8.295 -19.189 1.00 90.38 341 HIS A N 1
ATOM 2704 C CA . HIS A 1 341 ? 26.480 -7.578 -19.933 1.00 90.38 341 HIS A CA 1
ATOM 2705 C C . HIS A 1 341 ? 26.762 -8.242 -21.299 1.00 90.38 341 HIS A C 1
ATOM 2707 O O . HIS A 1 341 ? 26.886 -9.462 -21.396 1.00 90.38 341 HIS A O 1
ATOM 2713 N N . ASN A 1 342 ? 26.886 -7.424 -22.351 1.00 89.12 342 ASN A N 1
ATOM 2714 C CA . ASN A 1 342 ? 27.037 -7.810 -23.767 1.00 89.12 342 ASN A CA 1
ATOM 2715 C C . ASN A 1 342 ? 25.815 -8.422 -24.475 1.00 89.12 342 ASN A C 1
ATOM 2717 O O . ASN A 1 342 ? 25.931 -8.766 -25.655 1.00 89.12 342 ASN A O 1
ATOM 2721 N N . ASP A 1 343 ? 24.653 -8.524 -23.833 1.00 92.19 343 ASP A N 1
ATOM 2722 C CA . ASP A 1 343 ? 23.409 -8.738 -24.571 1.00 92.19 343 ASP A CA 1
ATOM 2723 C C . ASP A 1 343 ? 22.931 -7.399 -25.154 1.00 92.19 343 ASP A C 1
ATOM 2725 O O . ASP A 1 343 ? 22.881 -6.383 -24.465 1.00 92.19 343 ASP A O 1
ATOM 2729 N N . PHE A 1 344 ? 22.606 -7.389 -26.445 1.00 91.00 344 PHE A N 1
ATOM 2730 C CA . PHE A 1 344 ? 22.110 -6.214 -27.166 1.00 91.00 344 PHE A CA 1
ATOM 2731 C C . PHE A 1 344 ? 20.708 -6.454 -27.749 1.00 91.00 344 PHE A C 1
ATOM 2733 O O . PHE A 1 344 ? 20.271 -5.730 -28.647 1.00 91.00 344 PHE A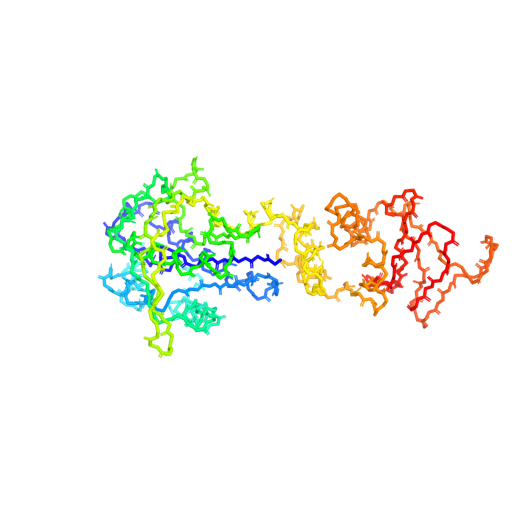 O 1
ATOM 2740 N N . CYS A 1 345 ? 19.998 -7.491 -27.301 1.00 92.00 345 CYS A N 1
ATOM 2741 C CA . CYS A 1 345 ? 18.645 -7.813 -27.742 1.00 92.00 345 CYS A CA 1
ATOM 2742 C C . CYS A 1 345 ? 17.611 -6.995 -26.961 1.00 92.00 345 CYS A C 1
ATOM 2744 O O . CYS A 1 345 ? 17.652 -6.928 -25.734 1.00 92.00 345 CYS A O 1
ATOM 2746 N N . ILE A 1 346 ? 16.668 -6.391 -27.679 1.00 94.56 346 ILE A N 1
ATOM 2747 C CA . ILE A 1 346 ? 15.512 -5.686 -27.117 1.00 94.56 346 ILE A CA 1
ATOM 2748 C C . ILE A 1 346 ? 14.269 -6.199 -27.837 1.00 94.56 346 ILE A C 1
ATOM 2750 O O . ILE A 1 346 ? 14.344 -6.466 -29.042 1.00 94.56 346 ILE A O 1
ATOM 2754 N N . PHE A 1 347 ? 13.173 -6.364 -27.102 1.00 87.62 347 PHE A N 1
ATOM 2755 C CA . PHE A 1 347 ? 11.937 -6.967 -27.599 1.00 87.62 347 PHE A CA 1
ATOM 2756 C C . PHE A 1 347 ? 10.767 -5.981 -27.608 1.00 87.62 347 PHE A C 1
ATOM 2758 O O . PHE A 1 347 ? 10.815 -4.974 -26.854 1.00 87.62 347 PHE A O 1
#

Secondary structure (DSSP, 8-state):
-EEEEE-HHHH-PPPGGGS-HHHHHHHHHHHHHHHHHHHHHHHH-TTEEEEE-TTHHHHHHHTT-SSSHHHHHHHHHH--S--SS-HHHHHHHHHHHHHTSEEHHHHHTEEEEEEEEEEEEE-SSTT--HHHHHHHHHHHHHHHHHHBSSSSBPTTEEEE-----TT--EEEEEEEEEEEEETTS-EEEEEEEEEEEEEEE-SHHHHHHH--HHHHHHT--HHHHHHHHHHHHHTTSSSHHHHHHHHHHHEEE-TTHHHHHHHTTTTT-HHHHHHHHHHHHHHHHT--GGGEEE-BSSSSTTSPBPEETTEEEEEEESSSSEEEEEEEETTEEEEEEEEETT-----